Protein AF-A0A948EK47-F1 (afdb_monomer_lite)

Foldseek 3Di:
DDWFQDPVNPGTKDWDFDADPVGTDDIDIGDPDPVLVVFWDKDWDWDQDPVGTDIAIWTFGVVLVVLLVVLVVVLVVLQVVLLVVCCVPPLVVLLCLLPPVDDLVSSCCLLCVNVVRDDDSVVSVVVDDPVCPSVVSVVSSGSVCSVVSCVVSVHDDVVSVVSVVVSVVSVVSNVVSVVNRVVVTGRGVDVVPD

Secondary structure (DSSP, 8-state):
-EEEE-TTSSSEEEEEEEEETTEEEEEEEEE--HHHHTTEEEEEEEEEETTEEEEEEEEEEHHHHHHHHHHHHHHHHHHHHHHHHHHHHHHHHHHHHHHTT--HHHHHHHHHTTTTSSSPHHHHHHH--TTTHHHHHHHH-SGGGHHHHHHHTT---HHHHHHHHHHHHHHHHHHHHHHHHHHH-B--S-TT--

Radius of gyration: 23.35 Å; chains: 1; bounding box: 50×36×59 Å

Sequence (194 aa):
MQKYKCPCGKSYFTVNLYHDDNGPFDEHWEMNCNQCKQRYQLSSFLEETDRGLNEAYLWAPINIFSELAIVEGQLHKARNDALALARELYLERWILYCCRGQTKRDIWRNLSDDGRREPGFALFDSLVNDLNMGHYLKNYFHYQ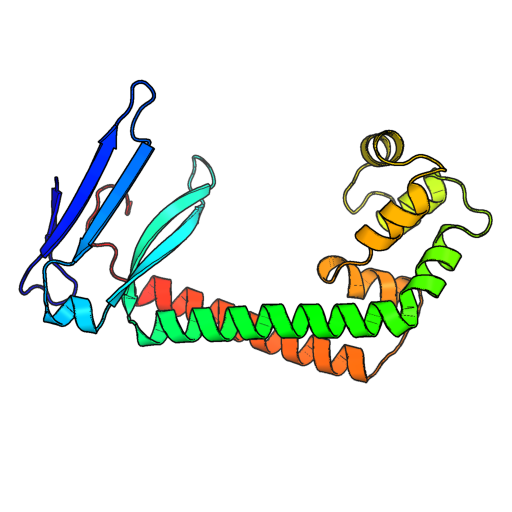NLDYILKKLRARDLRLDDMRSQTADLQRRLEKAQGLMRMEGFAGQSEYAR

pLDDT: mean 88.91, std 10.73, range [32.16, 97.88]

Structure (mmCIF, N/CA/C/O backbone):
data_AF-A0A948EK47-F1
#
_entry.id   AF-A0A948EK47-F1
#
loop_
_atom_site.group_PDB
_atom_site.id
_atom_site.type_symbol
_atom_site.label_atom_id
_atom_site.label_alt_id
_atom_site.label_comp_id
_atom_site.label_asym_id
_atom_site.label_entity_id
_atom_site.label_seq_id
_atom_site.pdbx_PDB_ins_code
_atom_site.Cartn_x
_atom_site.Cartn_y
_atom_site.Cartn_z
_atom_site.occupancy
_atom_site.B_iso_or_equiv
_atom_site.auth_seq_id
_atom_site.auth_comp_id
_atom_site.auth_asym_id
_atom_site.auth_atom_id
_atom_site.pdbx_PDB_model_num
ATOM 1 N N . MET A 1 1 ? -6.569 12.392 33.424 1.00 80.50 1 MET A N 1
ATOM 2 C CA . MET A 1 1 ? -7.378 11.175 33.205 1.00 80.50 1 MET A CA 1
ATOM 3 C C . MET A 1 1 ? -8.836 11.561 33.016 1.00 80.50 1 MET A C 1
ATOM 5 O O . MET A 1 1 ? -9.458 12.036 33.962 1.00 80.50 1 MET A O 1
ATOM 9 N N . GLN A 1 2 ? -9.373 11.369 31.815 1.00 85.94 2 GLN A N 1
ATOM 10 C CA . GLN A 1 2 ? -10.788 11.592 31.497 1.00 85.94 2 GLN A CA 1
ATOM 11 C C . GLN A 1 2 ? -11.515 10.246 31.371 1.00 85.94 2 GLN A C 1
ATOM 13 O O . GLN A 1 2 ? -10.915 9.256 30.951 1.00 85.94 2 GLN A O 1
ATOM 18 N N . LYS A 1 3 ? -12.792 10.192 31.774 1.00 90.00 3 LYS A N 1
ATOM 19 C CA . LYS A 1 3 ? -13.632 8.985 31.714 1.00 90.00 3 LYS A CA 1
ATOM 20 C C . LYS A 1 3 ? -14.776 9.189 30.734 1.00 90.00 3 LYS A C 1
ATOM 22 O O . LYS A 1 3 ? -15.537 10.143 30.864 1.00 90.00 3 LYS A O 1
ATOM 27 N N . TYR A 1 4 ? -14.954 8.226 29.845 1.00 89.94 4 TYR A N 1
ATOM 28 C CA . TYR A 1 4 ? -15.980 8.241 28.810 1.00 89.94 4 TYR A CA 1
ATOM 29 C C . TYR A 1 4 ? -16.822 6.975 28.890 1.00 89.94 4 TYR A C 1
ATOM 31 O O . TYR A 1 4 ? -16.304 5.915 29.232 1.00 89.94 4 TYR A O 1
ATOM 39 N N . LYS A 1 5 ? -18.121 7.044 28.576 1.00 92.38 5 LYS A N 1
ATOM 40 C CA . LYS A 1 5 ? -18.968 5.838 28.532 1.00 92.38 5 LYS A CA 1
ATOM 41 C C . LYS A 1 5 ? -18.408 4.853 27.508 1.00 92.38 5 LYS A C 1
ATOM 43 O O . LYS A 1 5 ? -18.051 5.261 26.414 1.00 92.38 5 LYS A O 1
ATOM 48 N N . CYS A 1 6 ? -18.344 3.569 27.850 1.00 91.38 6 CYS A N 1
ATOM 49 C CA . CYS A 1 6 ? -17.932 2.529 26.905 1.00 91.38 6 CYS A CA 1
ATOM 50 C C . CYS A 1 6 ? -19.044 2.229 25.870 1.00 91.38 6 CYS A C 1
ATOM 52 O O . CYS A 1 6 ? -20.195 2.609 26.107 1.00 91.38 6 CYS A O 1
ATOM 54 N N . PRO A 1 7 ? -18.758 1.485 24.779 1.00 90.19 7 PRO A N 1
ATOM 55 C CA . PRO A 1 7 ? -19.729 1.213 23.710 1.00 90.19 7 PRO A CA 1
ATOM 56 C C . PRO A 1 7 ? -21.055 0.598 24.180 1.00 90.19 7 PRO A C 1
ATOM 58 O O . PRO A 1 7 ? -22.106 0.858 23.608 1.00 90.19 7 PRO A O 1
ATOM 61 N N . CYS A 1 8 ? -21.037 -0.219 25.241 1.00 91.06 8 CYS A N 1
ATOM 62 C CA . CYS A 1 8 ? -22.253 -0.845 25.770 1.00 91.06 8 CYS A CA 1
ATOM 63 C C . CYS A 1 8 ? -23.014 0.027 26.785 1.00 91.06 8 CYS A C 1
ATOM 65 O O . CYS A 1 8 ? -24.061 -0.391 27.274 1.00 91.06 8 CYS A O 1
ATOM 67 N N . GLY A 1 9 ? -22.471 1.189 27.165 1.00 90.81 9 GLY A N 1
ATOM 68 C CA . GLY A 1 9 ? -23.062 2.122 28.130 1.00 90.81 9 GLY A CA 1
ATOM 69 C C . GLY A 1 9 ? -23.053 1.668 29.596 1.00 90.81 9 GLY A C 1
ATOM 70 O O . GLY A 1 9 ? -23.444 2.446 30.463 1.00 90.81 9 GLY A O 1
ATOM 71 N N . LYS A 1 10 ? -22.604 0.442 29.902 1.00 92.06 10 LYS A N 1
ATOM 72 C CA . LYS A 1 10 ? -22.646 -0.142 31.261 1.00 92.06 10 LYS A CA 1
ATOM 73 C C . LYS A 1 10 ? -21.443 0.215 32.140 1.00 92.06 10 LYS A C 1
ATOM 75 O O . LYS A 1 10 ? -21.444 -0.085 33.328 1.00 92.06 10 LYS A O 1
ATOM 80 N N . SER A 1 11 ? -20.388 0.776 31.558 1.00 93.75 11 SER A N 1
ATOM 81 C CA . SER A 1 11 ? -19.146 1.147 32.245 1.00 93.75 11 SER A CA 1
ATOM 82 C C . SER A 1 11 ? -18.438 2.247 31.436 1.00 93.75 11 SER A C 1
ATOM 84 O O . SER A 1 11 ? -19.095 2.979 30.690 1.00 93.75 11 SER A O 1
ATOM 86 N N . TYR A 1 12 ? -17.122 2.388 31.573 1.00 92.94 12 TYR A N 1
ATOM 87 C CA . TYR A 1 12 ? -16.340 3.452 30.955 1.00 92.94 12 TYR A CA 1
ATOM 88 C C . TYR A 1 12 ? -15.067 2.943 30.263 1.00 92.94 12 TYR A C 1
ATOM 90 O O . TYR A 1 12 ? -14.669 1.784 30.401 1.00 92.94 12 TYR A O 1
ATOM 98 N N . PHE A 1 13 ? -14.439 3.824 29.498 1.00 92.88 13 PHE A N 1
ATOM 99 C CA . PHE A 1 13 ? -13.033 3.759 29.121 1.00 92.88 13 PHE A CA 1
ATOM 100 C C . PHE A 1 13 ? -12.337 5.041 29.602 1.00 92.88 13 PHE A C 1
ATOM 102 O O . PHE A 1 13 ? -12.999 6.046 29.882 1.00 92.88 13 PHE A O 1
ATOM 109 N N . THR A 1 14 ? -11.023 4.983 29.775 1.00 92.62 14 THR A N 1
ATOM 110 C CA . THR A 1 14 ? -10.195 6.093 30.254 1.00 92.62 14 THR A CA 1
ATOM 111 C C . THR A 1 14 ? -9.249 6.560 29.169 1.00 92.62 14 THR A C 1
ATOM 113 O O . THR A 1 14 ? -8.709 5.730 28.445 1.00 92.62 14 THR A O 1
ATOM 116 N N . VAL A 1 15 ? -9.035 7.873 29.102 1.00 90.62 15 VAL A N 1
ATOM 117 C CA . VAL A 1 15 ? -8.021 8.504 28.252 1.00 90.62 15 VAL A CA 1
ATOM 118 C C . VAL A 1 15 ? -7.047 9.273 29.141 1.00 90.62 15 VAL A C 1
ATOM 120 O O . VAL A 1 15 ? -7.456 10.095 29.978 1.00 90.62 15 VAL A O 1
ATOM 123 N N . ASN A 1 16 ? -5.759 8.974 28.992 1.00 88.75 16 ASN A N 1
ATOM 124 C CA . ASN A 1 16 ? -4.657 9.639 29.676 1.00 88.75 16 ASN A CA 1
ATOM 125 C C . ASN A 1 16 ? -3.804 10.382 28.652 1.00 88.75 16 ASN A C 1
ATOM 127 O O . ASN A 1 16 ? -3.194 9.751 27.801 1.00 88.75 16 ASN A O 1
ATOM 131 N N . LEU A 1 17 ? -3.766 11.708 28.764 1.00 86.75 17 LEU A N 1
ATOM 132 C CA . LEU A 1 17 ? -2.915 12.574 27.953 1.00 86.75 17 LEU A CA 1
ATOM 133 C C . LEU A 1 17 ? -1.635 12.880 28.731 1.00 86.75 17 LEU A C 1
ATOM 135 O O . LEU A 1 17 ? -1.700 13.440 29.833 1.00 86.75 17 LEU A O 1
ATOM 139 N N . TYR A 1 18 ? -0.492 12.526 28.162 1.00 82.81 18 TYR A N 1
ATOM 140 C CA . TYR A 1 18 ? 0.827 12.824 28.704 1.00 82.81 18 TYR A CA 1
ATOM 141 C C . TYR A 1 18 ? 1.409 14.036 27.987 1.00 82.81 18 TYR A C 1
ATOM 143 O O . TYR A 1 18 ? 1.323 14.152 26.766 1.00 82.81 18 TYR A O 1
ATOM 151 N N . HIS A 1 19 ? 1.972 14.952 28.771 1.00 84.06 19 HIS A N 1
ATOM 152 C CA . HIS A 1 19 ? 2.516 16.216 28.289 1.00 84.06 19 HIS A CA 1
ATOM 153 C C . HIS A 1 19 ? 4.015 16.274 28.583 1.00 84.06 19 HIS A C 1
ATOM 155 O O . HIS A 1 19 ? 4.446 15.831 29.650 1.00 84.06 19 HIS A O 1
ATOM 161 N N . ASP A 1 20 ? 4.778 16.823 27.647 1.00 84.19 20 ASP A N 1
ATOM 162 C CA . ASP A 1 20 ? 6.153 17.267 27.829 1.00 84.19 20 ASP A CA 1
ATOM 163 C C . ASP A 1 20 ? 6.209 18.803 27.732 1.00 84.19 20 ASP A C 1
ATOM 165 O O . ASP A 1 20 ? 5.178 19.479 27.642 1.00 84.19 20 ASP A O 1
ATOM 169 N N . ASP A 1 21 ? 7.417 19.366 27.756 1.00 84.88 21 ASP A N 1
ATOM 170 C CA . ASP A 1 21 ? 7.623 20.816 27.668 1.00 84.88 21 ASP A CA 1
ATOM 171 C C . ASP A 1 21 ? 7.163 21.419 26.320 1.00 84.88 21 ASP A C 1
ATOM 173 O O . ASP A 1 21 ? 7.011 22.637 26.211 1.00 84.88 21 ASP A O 1
ATOM 177 N N . ASN A 1 22 ? 6.910 20.588 25.300 1.00 77.69 22 ASN A N 1
ATOM 178 C CA . ASN A 1 22 ? 6.457 20.985 23.965 1.00 77.69 22 ASN A CA 1
ATOM 179 C C . ASN A 1 22 ? 4.959 20.719 23.725 1.00 77.69 22 ASN A C 1
ATOM 181 O O . ASN A 1 22 ? 4.447 21.068 22.658 1.00 77.69 22 ASN A O 1
ATOM 185 N N . GLY A 1 23 ? 4.242 20.151 24.700 1.00 72.44 23 GLY A N 1
ATOM 186 C CA . GLY A 1 23 ? 2.804 19.891 24.628 1.00 72.44 23 GLY A CA 1
ATOM 187 C C . GLY A 1 23 ? 2.439 18.418 24.847 1.00 72.44 23 GLY A C 1
ATOM 188 O O . GLY A 1 23 ? 3.211 17.662 25.430 1.00 72.44 23 GLY A O 1
ATOM 189 N N . PRO A 1 24 ? 1.224 17.989 24.459 1.00 69.75 24 PRO A N 1
ATOM 190 C CA . PRO A 1 24 ? 0.846 16.583 24.538 1.00 69.75 24 PRO A CA 1
ATOM 191 C C . PRO A 1 24 ? 1.695 15.759 23.561 1.00 69.75 24 PRO A C 1
ATOM 193 O O . PRO A 1 24 ? 1.718 16.056 22.368 1.00 69.75 24 PRO A O 1
ATOM 196 N N . PHE A 1 25 ? 2.377 14.729 24.065 1.00 78.31 25 PHE A N 1
ATOM 197 C CA . PHE A 1 25 ? 3.218 13.845 23.246 1.00 78.31 25 PHE A CA 1
ATOM 198 C C . PHE A 1 25 ? 2.685 12.411 23.162 1.00 78.31 25 PHE A C 1
ATOM 200 O O . PHE A 1 25 ? 3.094 11.673 22.270 1.00 78.31 25 PHE A O 1
ATOM 207 N N . ASP A 1 26 ? 1.806 12.005 24.085 1.00 80.00 26 ASP A N 1
ATOM 208 C CA . ASP A 1 26 ? 1.263 10.646 24.120 1.00 80.00 26 ASP A CA 1
ATOM 209 C C . ASP A 1 26 ? -0.165 10.618 24.681 1.00 80.00 26 ASP A C 1
ATOM 211 O O . ASP A 1 26 ? -0.541 11.402 25.561 1.00 80.00 26 ASP A O 1
ATOM 215 N N . GLU A 1 27 ? -0.965 9.689 24.168 1.00 84.75 27 GLU A N 1
ATOM 216 C CA . GLU A 1 27 ? -2.368 9.502 24.509 1.00 84.75 27 GLU A CA 1
ATOM 217 C C . GLU A 1 27 ? -2.665 8.009 24.711 1.00 84.75 27 GLU A C 1
ATOM 219 O O . GLU A 1 27 ? -2.646 7.208 23.780 1.00 84.75 27 GLU A O 1
ATOM 224 N N . HIS A 1 28 ? -2.993 7.617 25.944 1.00 88.50 28 HIS A N 1
ATOM 225 C CA . HIS A 1 28 ? -3.281 6.225 26.285 1.00 88.50 28 HIS A CA 1
ATOM 226 C C . HIS A 1 28 ? -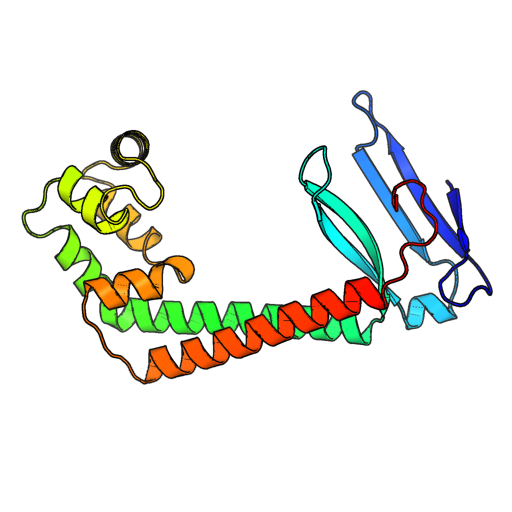4.769 5.991 26.552 1.00 88.50 28 HIS A C 1
ATOM 228 O O . HIS A 1 28 ? -5.347 6.578 27.474 1.00 88.50 28 HIS A O 1
ATOM 234 N N . TRP A 1 29 ? -5.371 5.076 25.789 1.00 91.62 29 TRP A N 1
ATOM 235 C CA . TRP A 1 29 ? -6.773 4.679 25.916 1.00 91.62 29 TRP A CA 1
ATOM 236 C C . TRP A 1 29 ? -6.898 3.295 26.555 1.00 91.62 29 TRP A C 1
ATOM 238 O O . TRP A 1 29 ? -6.378 2.308 26.040 1.00 91.62 29 TRP A O 1
ATOM 248 N N . GLU A 1 30 ? -7.676 3.190 27.632 1.00 93.88 30 GLU A N 1
ATOM 249 C CA . GLU A 1 30 ? -7.922 1.919 28.317 1.00 93.88 30 GLU A CA 1
ATOM 250 C C . GLU A 1 30 ? -9.424 1.643 28.476 1.00 93.88 30 GLU A C 1
ATOM 252 O O . GLU A 1 30 ? -10.166 2.360 29.155 1.00 93.88 30 GLU A O 1
ATOM 257 N N . MET A 1 31 ? -9.897 0.550 27.878 1.00 94.88 31 MET A N 1
ATOM 258 C CA . MET A 1 31 ? -11.259 0.057 28.080 1.00 94.88 31 MET A CA 1
ATOM 259 C C . MET A 1 31 ? -11.381 -0.513 29.494 1.00 94.88 31 MET A C 1
ATOM 261 O O . MET A 1 31 ? -10.663 -1.442 29.808 1.00 94.88 31 MET A O 1
ATOM 265 N N . ASN A 1 32 ? -12.304 -0.053 30.344 1.00 95.19 32 ASN A N 1
ATOM 266 C CA . ASN A 1 32 ? -12.460 -0.604 31.706 1.00 95.19 32 ASN A CA 1
ATOM 267 C C . ASN A 1 32 ? -13.592 -1.648 31.804 1.00 95.19 32 ASN A C 1
ATOM 269 O O . ASN A 1 32 ? -13.745 -2.342 32.807 1.00 95.19 32 ASN A O 1
ATOM 273 N N . CYS A 1 33 ? -14.395 -1.796 30.750 1.00 95.31 33 CYS A N 1
ATOM 274 C CA . CYS A 1 33 ? -15.502 -2.744 30.703 1.00 95.31 33 CYS A CA 1
ATOM 275 C C . CYS A 1 33 ? -15.043 -4.132 30.232 1.00 95.31 33 CYS A C 1
ATOM 277 O O . CYS A 1 33 ? -14.732 -4.291 29.054 1.00 95.31 33 CYS A O 1
ATOM 279 N N . ASN A 1 34 ? -15.093 -5.156 31.093 1.00 95.00 34 ASN A N 1
ATOM 280 C CA . ASN A 1 34 ? -14.696 -6.532 30.737 1.00 95.00 34 ASN A CA 1
ATOM 281 C C . ASN A 1 34 ? -15.435 -7.085 29.506 1.00 95.00 34 ASN A C 1
ATOM 283 O O . ASN A 1 34 ? -14.822 -7.720 28.654 1.00 95.00 34 ASN A O 1
ATOM 287 N N . GLN A 1 35 ? -16.737 -6.803 29.374 1.00 94.44 35 GLN A N 1
ATOM 288 C CA . GLN A 1 35 ? -17.509 -7.238 28.207 1.00 94.44 35 GLN A CA 1
ATOM 289 C C . GLN A 1 35 ? -17.039 -6.541 26.920 1.00 94.44 35 GLN A C 1
ATOM 291 O O . GLN A 1 35 ? -16.959 -7.179 25.874 1.00 94.44 35 GLN A O 1
ATOM 296 N N . CYS A 1 36 ? -16.724 -5.241 26.976 1.00 94.31 36 CYS A N 1
ATOM 297 C CA . CYS A 1 36 ? -16.220 -4.522 25.806 1.00 94.31 36 CYS A CA 1
ATOM 298 C C . CYS A 1 36 ? -14.763 -4.879 25.493 1.00 94.31 36 CYS A C 1
ATOM 300 O O . CYS A 1 36 ? -14.443 -4.977 24.317 1.00 94.31 36 CYS A O 1
ATOM 302 N N . LYS A 1 37 ? -13.912 -5.156 26.495 1.00 94.25 37 LYS A N 1
ATOM 303 C CA . LYS A 1 37 ? -12.533 -5.648 26.289 1.00 94.25 37 LYS A CA 1
ATOM 304 C C . LYS A 1 37 ? -12.491 -6.908 25.415 1.00 94.25 37 LYS A C 1
ATOM 306 O O . LYS A 1 37 ? -11.556 -7.094 24.656 1.00 94.25 37 LYS A O 1
ATOM 311 N N . GLN A 1 38 ? -13.507 -7.768 25.513 1.00 94.62 38 GLN A N 1
ATOM 312 C CA . GLN A 1 38 ? -13.608 -9.002 24.722 1.00 94.62 38 GLN A CA 1
ATOM 313 C C . GLN A 1 38 ? -14.174 -8.799 23.311 1.00 94.62 38 GLN A C 1
ATOM 315 O O . GLN A 1 38 ? -14.223 -9.750 22.536 1.00 94.62 38 GLN A O 1
ATOM 320 N N . ARG A 1 39 ? -14.686 -7.606 22.992 1.00 95.00 39 ARG A N 1
ATOM 321 C CA . ARG A 1 39 ? -15.418 -7.339 21.742 1.00 95.00 39 ARG A CA 1
ATOM 322 C C . ARG A 1 39 ? -14.832 -6.207 20.920 1.00 95.00 39 ARG A C 1
ATOM 324 O O . ARG A 1 39 ? -15.146 -6.131 19.737 1.00 95.00 39 ARG A O 1
ATOM 331 N N . TYR A 1 40 ? -14.021 -5.352 21.531 1.00 94.00 40 TYR A N 1
ATOM 332 C CA . TYR A 1 40 ? -13.453 -4.171 20.906 1.00 94.00 40 TYR A CA 1
ATOM 333 C C . TYR A 1 40 ? -11.942 -4.119 21.105 1.00 94.00 40 TYR A C 1
ATOM 335 O O . TYR A 1 40 ? -11.442 -4.459 22.175 1.00 94.00 40 TYR A O 1
ATOM 343 N N . GLN A 1 41 ? -11.254 -3.632 20.080 1.00 93.38 41 GLN A N 1
ATOM 344 C CA . GLN A 1 41 ? -9.827 -3.342 20.068 1.00 93.38 41 GLN A CA 1
ATOM 345 C C . GLN A 1 41 ? -9.643 -1.850 19.777 1.00 93.38 41 GLN A C 1
ATOM 347 O O . GLN A 1 41 ? -10.394 -1.280 18.983 1.00 93.38 41 GLN A O 1
ATOM 352 N N . LEU A 1 42 ? -8.673 -1.209 20.431 1.00 92.06 42 LEU A N 1
ATOM 353 C CA . LEU A 1 42 ? -8.311 0.165 20.090 1.00 92.06 42 LEU A CA 1
ATOM 354 C C . LEU A 1 42 ? -7.642 0.164 18.714 1.00 92.06 42 LEU A C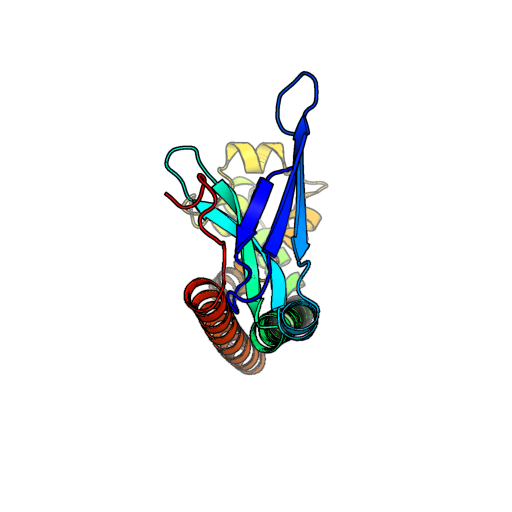 1
ATOM 356 O O . LEU A 1 42 ? -6.704 -0.603 18.492 1.00 92.06 42 LEU A O 1
ATOM 360 N N . SER A 1 43 ? -8.124 1.018 17.819 1.00 89.50 43 SER A N 1
ATOM 361 C CA . SER A 1 43 ? -7.533 1.255 16.507 1.00 89.50 43 SER A CA 1
ATOM 362 C C . SER A 1 43 ? -7.282 2.741 16.330 1.00 89.50 43 SER A C 1
ATOM 364 O O . SER A 1 43 ? -8.090 3.555 16.784 1.00 89.50 43 SER A O 1
ATOM 366 N N . SER A 1 44 ? -6.205 3.077 15.627 1.00 88.00 44 SER A N 1
ATOM 367 C CA . SER A 1 44 ? -5.958 4.430 15.146 1.00 88.00 44 SER A CA 1
ATOM 368 C C . SER A 1 44 ? -6.082 4.511 13.627 1.00 88.00 44 SER A C 1
ATOM 370 O O . SER A 1 44 ? -6.029 3.499 12.920 1.00 88.00 44 SER A O 1
ATOM 372 N N . PHE A 1 45 ? -6.332 5.712 13.120 1.00 82.50 45 PHE A N 1
ATOM 373 C CA . PHE A 1 45 ? -6.339 6.027 11.696 1.00 82.50 45 PHE A CA 1
ATOM 374 C C . PHE A 1 45 ? -5.949 7.489 11.490 1.00 82.50 45 PHE A C 1
ATOM 376 O O . PHE A 1 45 ? -6.138 8.316 12.374 1.00 82.50 45 PHE A O 1
ATOM 383 N N . LEU A 1 46 ? -5.420 7.815 10.311 1.00 83.06 46 LEU A N 1
ATOM 384 C CA . LEU A 1 46 ? -5.165 9.205 9.945 1.00 83.06 46 LEU A CA 1
ATOM 385 C C . LEU A 1 46 ? -6.458 9.860 9.454 1.00 83.06 46 LEU A C 1
ATOM 387 O O . LEU A 1 46 ? -7.123 9.345 8.549 1.00 83.06 46 LEU A O 1
ATOM 391 N N . GLU A 1 47 ? -6.787 10.995 10.051 1.00 79.75 47 GLU A N 1
ATOM 392 C CA . GLU A 1 47 ? -7.903 11.859 9.703 1.00 79.75 47 GLU A CA 1
ATOM 393 C C . GLU A 1 47 ? -7.374 13.190 9.169 1.00 79.75 47 GLU A C 1
ATOM 395 O O . GLU A 1 47 ? -6.462 13.799 9.732 1.00 79.75 47 GLU A O 1
ATOM 400 N N . GLU A 1 48 ? -7.928 13.632 8.046 1.00 80.88 48 GLU A N 1
ATOM 401 C CA . GLU A 1 48 ? -7.597 14.926 7.466 1.00 80.88 48 GLU A CA 1
ATOM 402 C C . GLU A 1 48 ? -8.460 16.004 8.119 1.00 80.88 48 GLU A C 1
ATOM 404 O O . GLU A 1 48 ? -9.687 15.923 8.124 1.00 80.88 48 GLU A O 1
ATOM 409 N N . THR A 1 49 ? -7.804 17.014 8.678 1.00 76.75 49 THR A N 1
ATOM 410 C CA . THR A 1 49 ? -8.436 18.167 9.324 1.00 76.75 49 THR A CA 1
ATOM 411 C C . THR A 1 49 ? -7.948 19.454 8.663 1.00 76.75 49 THR A C 1
ATOM 413 O O . THR A 1 49 ? -6.948 19.448 7.942 1.00 76.75 49 THR A O 1
ATOM 416 N N . ASP A 1 50 ? -8.557 20.595 8.995 1.00 78.25 50 ASP A N 1
ATOM 417 C CA . ASP A 1 50 ? -8.086 21.922 8.554 1.00 78.25 50 ASP A CA 1
ATOM 418 C C . ASP A 1 50 ? -6.621 22.218 8.946 1.00 78.25 50 ASP A C 1
ATOM 420 O O . ASP A 1 50 ? -6.003 23.150 8.429 1.00 78.25 50 ASP A O 1
ATOM 424 N N . ARG A 1 51 ? -6.051 21.439 9.876 1.00 75.00 51 ARG A N 1
ATOM 425 C CA . ARG A 1 51 ? -4.667 21.559 10.360 1.00 75.00 51 ARG A CA 1
ATOM 426 C C . ARG A 1 51 ? -3.724 20.494 9.790 1.00 75.00 51 ARG A C 1
ATOM 428 O O . ARG A 1 51 ? -2.581 20.412 10.229 1.00 75.00 51 ARG A O 1
ATOM 435 N N . GLY A 1 52 ? -4.181 19.702 8.821 1.00 78.69 52 GLY A N 1
ATOM 436 C CA . GLY A 1 52 ? -3.435 18.593 8.229 1.00 78.69 52 GLY A CA 1
ATOM 437 C C . GLY A 1 52 ? -3.880 17.225 8.748 1.00 78.69 52 GLY A C 1
ATOM 438 O O . GLY A 1 52 ? -4.979 17.074 9.286 1.00 78.69 52 GLY A O 1
ATOM 439 N N . LEU A 1 53 ? -3.024 16.221 8.544 1.00 79.19 53 LEU A N 1
ATOM 440 C CA . LEU A 1 53 ? -3.273 14.837 8.951 1.00 79.19 53 LEU A CA 1
ATOM 441 C C . LEU A 1 53 ? -3.016 14.670 10.450 1.00 79.19 53 LEU A C 1
ATOM 443 O O . LEU A 1 53 ? -1.885 14.841 10.900 1.00 79.19 53 LEU A O 1
ATOM 447 N N . ASN A 1 54 ? -4.054 14.295 11.191 1.00 77.94 54 ASN A N 1
ATOM 448 C CA . ASN A 1 54 ? -3.974 13.946 12.604 1.00 77.94 54 ASN A CA 1
ATOM 449 C C . ASN A 1 54 ? -4.275 12.463 12.800 1.00 77.94 54 ASN A C 1
ATOM 451 O O . ASN A 1 54 ? -5.015 11.860 12.027 1.00 77.94 54 ASN A O 1
ATOM 455 N N . GLU A 1 55 ? -3.706 11.870 13.843 1.00 82.12 55 GLU A N 1
ATOM 456 C CA . GLU A 1 55 ? -4.089 10.528 14.266 1.00 82.12 55 GLU A CA 1
ATOM 457 C C . GLU A 1 55 ? -5.363 10.602 15.114 1.00 82.12 55 GLU A C 1
ATOM 459 O O . GLU A 1 55 ? -5.443 11.370 16.071 1.00 82.12 55 GLU A O 1
ATOM 464 N N . ALA A 1 56 ? -6.365 9.811 14.743 1.00 83.12 56 ALA A N 1
ATOM 465 C CA . ALA A 1 56 ? -7.636 9.680 15.436 1.00 83.12 56 ALA A CA 1
ATOM 466 C C . ALA A 1 56 ? -7.798 8.250 15.962 1.00 83.12 56 ALA A C 1
ATOM 468 O O . ALA A 1 56 ? -7.359 7.287 15.330 1.00 83.12 56 ALA A O 1
ATOM 469 N N . TYR A 1 57 ? -8.463 8.107 17.110 1.00 87.44 57 TYR A N 1
ATOM 470 C CA . TYR A 1 57 ? -8.614 6.836 17.820 1.00 87.44 57 TYR A CA 1
ATOM 471 C C . TYR A 1 57 ? -10.080 6.424 17.941 1.00 87.44 57 TYR A C 1
ATOM 473 O O . TYR A 1 57 ? -10.963 7.243 18.201 1.00 87.44 57 TYR A O 1
ATOM 481 N N . LEU A 1 58 ? -10.348 5.125 17.799 1.00 90.12 58 LEU A N 1
ATOM 482 C CA . LEU A 1 58 ? -11.663 4.547 18.068 1.00 90.12 58 LEU A CA 1
ATOM 483 C C . LEU A 1 58 ? -11.564 3.122 18.621 1.00 90.12 58 LEU A C 1
ATOM 485 O O . LEU A 1 58 ? -10.585 2.405 18.419 1.00 90.12 58 LEU A O 1
ATOM 489 N N . TRP A 1 59 ? -12.619 2.682 19.302 1.00 93.00 59 TRP A N 1
ATOM 490 C CA . TRP A 1 59 ? -12.811 1.282 19.669 1.00 93.00 59 TRP A CA 1
ATOM 491 C C . TRP A 1 59 ? -13.505 0.547 18.520 1.00 93.00 59 TRP A C 1
ATOM 493 O O . TRP A 1 59 ? -14.712 0.702 18.328 1.00 93.00 59 TRP A O 1
ATOM 503 N N . ALA A 1 60 ? -12.760 -0.260 17.767 1.00 92.56 60 ALA A N 1
ATOM 504 C CA . ALA A 1 60 ? -13.272 -1.050 16.650 1.00 92.56 60 ALA A CA 1
ATOM 505 C C . ALA A 1 60 ? -13.752 -2.431 17.126 1.00 92.56 60 ALA A C 1
ATOM 507 O O . ALA A 1 60 ? -13.058 -3.061 17.929 1.00 92.56 60 ALA A O 1
ATOM 508 N N . PRO A 1 61 ? -14.887 -2.956 16.629 1.00 93.38 61 PRO A N 1
ATOM 509 C CA . PRO A 1 61 ? -15.246 -4.355 16.837 1.00 93.38 61 PRO A CA 1
ATOM 510 C C . PRO A 1 61 ? -14.117 -5.300 16.391 1.00 93.38 61 PRO A C 1
ATOM 512 O O . PRO A 1 61 ? -13.576 -5.157 15.294 1.00 93.38 61 PRO A O 1
ATOM 515 N N . ILE A 1 62 ? -13.762 -6.285 17.224 1.00 94.44 62 ILE A N 1
ATOM 516 C CA . ILE A 1 62 ? -12.608 -7.179 16.985 1.00 94.44 62 ILE A CA 1
ATOM 517 C C . ILE A 1 62 ? -12.718 -7.923 15.652 1.00 94.44 62 ILE A C 1
ATOM 519 O O . ILE A 1 62 ? -11.708 -8.146 14.993 1.00 94.44 62 ILE A O 1
ATOM 523 N N . ASN A 1 63 ? -13.924 -8.301 15.230 1.00 93.19 63 ASN A N 1
ATOM 524 C CA . ASN A 1 63 ? -14.145 -8.950 13.938 1.00 93.19 63 ASN A CA 1
ATOM 525 C C . ASN A 1 63 ? -13.764 -8.039 12.759 1.00 93.19 63 ASN A C 1
ATOM 527 O O . ASN A 1 63 ? -13.148 -8.518 11.812 1.00 93.19 63 ASN A O 1
ATOM 531 N N . ILE A 1 64 ? -14.079 -6.741 12.829 1.00 91.44 64 ILE A N 1
ATOM 532 C CA . ILE A 1 64 ? -13.699 -5.765 11.797 1.00 91.44 64 ILE A CA 1
ATOM 533 C C . ILE A 1 64 ? -12.192 -5.517 11.842 1.00 91.44 64 ILE A C 1
ATOM 535 O O . ILE A 1 64 ? -11.537 -5.561 10.805 1.00 91.44 64 ILE A O 1
ATOM 539 N N . PHE A 1 65 ? -11.633 -5.322 13.038 1.00 89.44 65 PHE A N 1
ATOM 540 C CA . PHE A 1 65 ? -10.194 -5.129 13.220 1.00 89.44 65 PHE A CA 1
ATOM 541 C C . PHE A 1 65 ? -9.378 -6.327 12.703 1.00 89.44 65 PHE A C 1
ATOM 543 O O . PHE A 1 65 ? -8.369 -6.160 12.023 1.00 89.44 65 PHE A O 1
ATOM 550 N N . SER A 1 66 ? -9.840 -7.550 12.974 1.00 91.56 66 SER A N 1
ATOM 551 C CA . SER A 1 66 ? -9.188 -8.772 12.492 1.00 91.56 66 SER A CA 1
ATOM 552 C C . SER A 1 66 ? -9.273 -8.894 10.971 1.00 91.56 66 SER A C 1
ATOM 554 O O . SER A 1 66 ? -8.279 -9.230 10.334 1.00 91.56 66 SER A O 1
ATOM 556 N N . GLU A 1 67 ? -10.436 -8.601 10.377 1.00 92.38 67 GLU A N 1
ATOM 557 C CA . GLU A 1 67 ? -10.600 -8.605 8.918 1.00 92.38 67 GLU A CA 1
ATOM 558 C C . GLU A 1 67 ? -9.681 -7.573 8.253 1.00 92.38 67 GLU A C 1
ATOM 560 O O . GLU A 1 67 ? -9.052 -7.890 7.248 1.00 92.38 67 GLU A O 1
ATOM 565 N N . LEU A 1 68 ? -9.543 -6.374 8.832 1.00 92.75 68 LEU A N 1
ATOM 566 C CA . LEU A 1 68 ? -8.597 -5.361 8.360 1.00 92.75 68 LEU A CA 1
ATOM 567 C C . LEU A 1 68 ? -7.173 -5.909 8.314 1.00 92.75 68 LEU A C 1
ATOM 569 O O . LEU A 1 68 ? -6.574 -5.940 7.241 1.00 92.75 68 LEU A O 1
ATOM 573 N N . ALA A 1 69 ? -6.671 -6.427 9.436 1.00 91.88 69 ALA A N 1
ATOM 574 C CA . ALA A 1 69 ? -5.319 -6.975 9.511 1.00 91.88 69 ALA A CA 1
ATOM 575 C C . ALA A 1 69 ? -5.097 -8.128 8.510 1.00 91.88 69 ALA A C 1
ATOM 577 O O . ALA A 1 69 ? -4.042 -8.224 7.878 1.00 91.88 69 ALA A O 1
ATOM 578 N N . ILE A 1 70 ? -6.102 -8.994 8.323 1.00 94.75 70 ILE A N 1
ATOM 579 C CA . ILE A 1 70 ? -6.051 -10.091 7.347 1.00 94.75 70 ILE A CA 1
ATOM 580 C C . ILE A 1 70 ? -5.968 -9.544 5.920 1.00 94.75 70 ILE A C 1
ATOM 582 O O . ILE A 1 70 ? -5.107 -9.974 5.150 1.00 94.75 70 ILE A O 1
ATOM 586 N N . VAL A 1 71 ? -6.850 -8.613 5.551 1.00 96.00 71 VAL A N 1
ATOM 587 C CA . VAL A 1 71 ? -6.907 -8.066 4.191 1.00 96.00 71 VAL A CA 1
ATOM 588 C C . VAL A 1 71 ? -5.666 -7.230 3.883 1.00 96.00 71 VAL A C 1
ATOM 590 O O . VAL A 1 71 ? -5.129 -7.351 2.785 1.00 96.00 71 VAL A O 1
ATOM 593 N N . GLU A 1 72 ? -5.153 -6.450 4.835 1.00 95.12 72 GLU A N 1
ATOM 594 C CA . GLU A 1 72 ? -3.889 -5.715 4.692 1.00 95.12 72 GLU A CA 1
ATOM 595 C C . GLU A 1 72 ? -2.712 -6.662 4.464 1.00 95.12 72 GLU A C 1
ATOM 597 O O . GLU A 1 72 ? -1.931 -6.466 3.529 1.00 95.12 72 GLU A O 1
ATOM 602 N N . GLY A 1 73 ? -2.620 -7.735 5.256 1.00 96.31 73 GLY A N 1
ATOM 603 C CA . GLY A 1 73 ? -1.601 -8.767 5.078 1.00 96.31 73 GLY A CA 1
ATOM 604 C C . GLY A 1 73 ? -1.692 -9.449 3.709 1.00 96.31 73 GLY A C 1
ATOM 605 O O . GLY A 1 73 ? -0.679 -9.608 3.022 1.00 96.31 73 GLY A O 1
ATOM 606 N N . GLN A 1 74 ? -2.904 -9.803 3.271 1.00 97.75 74 GLN A N 1
ATOM 607 C CA . GLN A 1 74 ? -3.151 -10.382 1.945 1.00 97.75 74 GLN A CA 1
ATOM 608 C C . GLN A 1 74 ? -2.781 -9.410 0.821 1.00 97.75 74 GLN A C 1
ATOM 610 O O . GLN A 1 74 ? -2.136 -9.811 -0.145 1.00 97.75 74 GLN A O 1
ATOM 615 N N . LEU A 1 75 ? -3.151 -8.136 0.954 1.00 97.31 75 LEU A N 1
ATOM 616 C CA . LEU A 1 75 ? -2.864 -7.092 -0.022 1.00 97.31 75 LEU A CA 1
ATOM 617 C C . LEU A 1 75 ? -1.359 -6.845 -0.143 1.00 97.31 75 LEU A C 1
ATOM 619 O O . LEU A 1 75 ? -0.831 -6.781 -1.253 1.00 97.31 75 LEU A O 1
ATOM 623 N N . HIS A 1 76 ? -0.662 -6.733 0.988 1.00 96.56 76 HIS A N 1
ATOM 624 C CA . HIS A 1 76 ? 0.787 -6.570 1.016 1.00 96.56 76 HIS A CA 1
ATOM 625 C C . HIS A 1 76 ? 1.487 -7.756 0.344 1.00 96.56 76 HIS A C 1
ATOM 627 O O . HIS A 1 76 ? 2.339 -7.561 -0.525 1.00 96.56 76 HIS A O 1
ATOM 633 N N . LYS A 1 77 ? 1.072 -8.984 0.677 1.00 97.56 77 LYS A N 1
ATOM 634 C CA . LYS A 1 77 ? 1.599 -10.199 0.053 1.00 97.56 77 LYS A CA 1
ATOM 635 C C . LYS A 1 77 ? 1.348 -10.226 -1.458 1.00 97.56 77 LYS A C 1
ATOM 637 O O . LYS A 1 77 ? 2.298 -10.387 -2.214 1.00 97.56 77 LYS A O 1
ATOM 642 N N . ALA A 1 78 ? 0.112 -9.998 -1.904 1.00 97.56 78 ALA A N 1
ATOM 643 C CA . ALA A 1 78 ? -0.243 -10.014 -3.325 1.00 97.56 78 ALA A CA 1
ATOM 644 C C . ALA A 1 78 ? 0.562 -8.987 -4.140 1.00 97.56 78 ALA A C 1
ATOM 646 O O . ALA A 1 78 ? 1.063 -9.298 -5.222 1.00 97.56 78 ALA A O 1
ATOM 647 N N . ARG A 1 79 ? 0.758 -7.780 -3.590 1.00 97.44 79 ARG A N 1
ATOM 648 C CA . ARG A 1 79 ? 1.600 -6.739 -4.199 1.00 97.44 79 ARG A CA 1
ATOM 649 C C . ARG A 1 79 ? 3.059 -7.169 -4.315 1.00 97.44 79 ARG A C 1
ATOM 651 O O . ARG A 1 79 ? 3.673 -6.953 -5.360 1.00 97.44 79 ARG A O 1
ATOM 658 N N . ASN A 1 80 ? 3.611 -7.774 -3.265 1.00 97.00 80 ASN A N 1
ATOM 659 C CA . ASN A 1 80 ? 4.992 -8.252 -3.266 1.00 97.00 80 ASN A CA 1
ATOM 660 C C . ASN A 1 80 ? 5.192 -9.405 -4.250 1.00 97.00 80 ASN A C 1
ATOM 662 O O . ASN A 1 80 ? 6.162 -9.381 -5.003 1.00 97.00 80 ASN A O 1
ATOM 666 N N . ASP A 1 81 ? 4.263 -10.360 -4.294 1.00 97.69 81 ASP A N 1
ATOM 667 C CA . ASP A 1 81 ? 4.319 -11.495 -5.216 1.00 97.69 81 ASP A CA 1
ATOM 668 C C . ASP A 1 81 ? 4.256 -11.004 -6.676 1.00 97.69 81 ASP A C 1
ATOM 670 O O . ASP A 1 81 ? 5.053 -11.426 -7.516 1.00 97.69 81 ASP A O 1
ATOM 674 N N . ALA A 1 82 ? 3.364 -10.050 -6.980 1.00 97.31 82 ALA A N 1
ATOM 675 C CA . ALA A 1 82 ? 3.250 -9.460 -8.317 1.00 97.31 82 ALA A CA 1
ATOM 676 C C . ALA A 1 82 ? 4.518 -8.688 -8.706 1.00 97.31 82 ALA A C 1
ATOM 678 O O . ALA A 1 82 ? 5.005 -8.796 -9.834 1.00 97.31 82 ALA A O 1
ATOM 679 N N . LEU A 1 83 ? 5.079 -7.925 -7.764 1.00 97.44 83 LEU A N 1
ATOM 680 C CA . LEU A 1 83 ? 6.327 -7.199 -7.970 1.00 97.44 83 LEU A CA 1
ATOM 681 C C . LEU A 1 83 ? 7.509 -8.150 -8.190 1.00 97.44 83 LEU A C 1
ATOM 683 O O . LEU A 1 83 ? 8.345 -7.880 -9.051 1.00 97.44 83 LEU A O 1
ATOM 687 N N . ALA A 1 84 ? 7.587 -9.245 -7.433 1.00 97.62 84 ALA A N 1
ATOM 688 C CA . ALA A 1 84 ? 8.635 -10.249 -7.567 1.00 97.62 84 ALA A CA 1
ATOM 689 C C . ALA A 1 84 ? 8.596 -10.899 -8.955 1.00 97.62 84 ALA A C 1
ATOM 691 O O . ALA A 1 84 ? 9.606 -10.871 -9.661 1.00 97.62 84 ALA A O 1
ATOM 692 N N . LEU A 1 85 ? 7.419 -11.366 -9.388 1.00 97.88 85 LEU A N 1
ATOM 693 C CA . LEU A 1 85 ? 7.232 -11.936 -10.723 1.00 97.88 85 LEU A CA 1
ATOM 694 C C . LEU A 1 85 ? 7.574 -10.921 -11.823 1.00 97.88 85 LEU A C 1
ATOM 696 O O . LEU A 1 85 ? 8.292 -11.228 -12.771 1.00 97.88 85 LEU A O 1
ATOM 700 N N . ALA A 1 86 ? 7.102 -9.681 -11.696 1.00 97.69 86 ALA A N 1
ATOM 701 C CA . ALA A 1 86 ? 7.399 -8.653 -12.683 1.00 97.69 86 ALA A CA 1
ATOM 702 C C . ALA A 1 86 ? 8.892 -8.306 -12.752 1.00 97.69 86 ALA A C 1
ATOM 704 O O . ALA A 1 86 ? 9.410 -8.046 -13.839 1.00 97.69 86 ALA A O 1
ATOM 705 N N . ARG A 1 87 ? 9.593 -8.297 -11.612 1.00 97.50 87 ARG A N 1
ATOM 706 C CA . ARG A 1 87 ? 11.042 -8.072 -11.574 1.00 97.50 87 ARG A CA 1
ATOM 707 C C . ARG A 1 87 ? 11.790 -9.197 -12.274 1.00 97.50 87 ARG A C 1
ATOM 709 O O . ARG A 1 87 ? 12.656 -8.903 -13.090 1.00 97.50 87 ARG A O 1
ATOM 716 N N . GLU A 1 88 ? 11.423 -10.442 -11.996 1.00 97.62 88 GLU A N 1
ATOM 717 C CA . GLU A 1 88 ? 11.998 -11.620 -12.649 1.00 97.62 88 GLU A CA 1
ATOM 718 C C . GLU A 1 88 ? 11.868 -11.537 -14.177 1.00 97.62 88 GLU A C 1
ATOM 720 O O . GLU A 1 88 ? 12.834 -11.764 -14.899 1.00 97.62 88 GLU A O 1
ATOM 725 N N . LEU A 1 89 ? 10.697 -11.138 -14.676 1.00 97.50 89 LEU A N 1
ATOM 726 C CA . LEU A 1 89 ? 10.408 -11.149 -16.111 1.00 97.50 89 LEU A CA 1
ATOM 727 C C . LEU A 1 89 ? 10.869 -9.890 -16.865 1.00 97.50 89 LEU A C 1
ATOM 729 O O . LEU A 1 89 ? 11.177 -9.959 -18.059 1.00 97.50 89 LEU A O 1
ATOM 733 N N . TYR A 1 90 ? 10.869 -8.721 -16.215 1.00 97.75 90 TYR A N 1
ATOM 734 C CA . TYR A 1 90 ? 10.931 -7.434 -16.922 1.00 97.75 90 TYR A CA 1
ATOM 735 C C . TYR A 1 90 ? 11.964 -6.438 -16.400 1.00 97.75 90 TYR A C 1
ATOM 737 O O . TYR A 1 90 ? 12.185 -5.426 -17.069 1.00 97.75 90 TYR A O 1
ATOM 745 N N . LEU A 1 91 ? 12.629 -6.687 -15.267 1.00 96.56 91 LEU A N 1
ATOM 746 C CA . LEU A 1 91 ? 13.562 -5.709 -14.696 1.00 96.56 91 LEU A CA 1
ATOM 747 C C . LEU A 1 91 ? 14.747 -5.416 -15.623 1.00 96.56 91 LEU A C 1
ATOM 749 O O . LEU A 1 91 ? 15.088 -4.256 -15.845 1.00 96.56 91 LEU A O 1
ATOM 753 N N . GLU A 1 92 ? 15.360 -6.445 -16.202 1.00 95.50 92 GLU A N 1
ATOM 754 C CA . GLU A 1 92 ? 16.491 -6.252 -17.117 1.00 95.50 92 GLU A CA 1
ATOM 755 C C . GLU A 1 92 ? 16.072 -5.496 -18.380 1.00 95.50 92 GLU A C 1
ATOM 757 O O . GLU A 1 92 ? 16.751 -4.565 -18.814 1.00 95.50 92 GLU A O 1
ATOM 762 N N . ARG A 1 93 ? 14.901 -5.838 -18.932 1.00 95.62 93 ARG A N 1
ATOM 763 C CA . ARG A 1 93 ? 14.322 -5.145 -20.092 1.00 95.62 93 ARG A CA 1
ATOM 764 C C . ARG A 1 93 ? 14.035 -3.680 -19.788 1.00 95.62 93 ARG A C 1
ATOM 766 O O . ARG A 1 93 ? 14.258 -2.835 -20.649 1.00 95.62 93 ARG A O 1
ATOM 773 N N . TRP A 1 94 ? 13.561 -3.384 -18.581 1.00 95.00 94 TRP A N 1
ATOM 774 C CA . TRP A 1 94 ? 13.349 -2.022 -18.104 1.00 95.00 94 TRP A CA 1
ATOM 775 C C . TRP A 1 94 ? 14.651 -1.226 -18.027 1.00 95.00 94 TRP A C 1
ATOM 777 O O . TRP A 1 94 ? 14.740 -0.141 -18.597 1.00 95.00 94 TRP A O 1
ATOM 787 N N . ILE A 1 95 ? 15.681 -1.787 -17.392 1.00 93.69 95 ILE A N 1
ATOM 788 C CA . ILE A 1 95 ? 16.992 -1.136 -17.287 1.00 93.69 95 ILE A CA 1
ATOM 789 C C . ILE A 1 95 ? 17.566 -0.881 -18.683 1.00 93.69 95 ILE A C 1
ATOM 791 O O . ILE A 1 95 ? 18.031 0.221 -18.966 1.00 93.69 95 ILE A O 1
ATOM 795 N N . LEU A 1 96 ? 17.484 -1.862 -19.585 1.00 92.62 96 LEU A N 1
ATOM 796 C CA . LEU A 1 96 ? 17.958 -1.709 -20.957 1.00 92.62 96 LEU A CA 1
ATOM 797 C C . LEU A 1 96 ? 17.164 -0.645 -21.730 1.00 92.62 96 LEU A C 1
ATOM 799 O O . LEU A 1 96 ? 17.762 0.142 -22.462 1.00 92.62 96 LEU A O 1
ATOM 803 N N . TYR A 1 97 ? 15.839 -0.604 -21.560 1.00 91.44 97 TYR A N 1
ATOM 804 C CA . TYR A 1 97 ? 14.968 0.402 -22.173 1.00 91.44 97 TYR A CA 1
ATOM 805 C C . TYR A 1 97 ? 15.366 1.826 -21.762 1.00 91.44 97 TYR A C 1
ATOM 807 O O . TYR A 1 97 ? 15.420 2.709 -22.615 1.00 91.44 97 TYR A O 1
ATOM 815 N N . CYS A 1 98 ? 15.680 2.039 -20.481 1.00 89.50 98 CYS A N 1
ATOM 816 C CA . CYS A 1 98 ? 16.112 3.339 -19.975 1.00 89.50 98 CYS A CA 1
ATOM 817 C C . CYS A 1 98 ? 17.559 3.672 -20.363 1.00 89.50 98 CYS A C 1
ATOM 819 O O . CYS A 1 98 ? 17.838 4.795 -20.745 1.00 89.50 98 CYS A O 1
ATOM 821 N N . CYS A 1 99 ? 18.501 2.733 -20.280 1.00 85.31 99 CYS A N 1
ATOM 822 C CA . CYS A 1 99 ? 19.925 3.072 -20.394 1.00 85.31 99 CYS A CA 1
ATOM 823 C C . CYS A 1 99 ? 20.471 3.074 -21.830 1.00 85.31 99 CYS A C 1
ATOM 825 O O . CYS A 1 99 ? 21.558 3.602 -22.067 1.00 85.31 99 CYS A O 1
ATOM 827 N N . ARG A 1 100 ? 19.787 2.468 -22.809 1.00 84.19 100 ARG A N 1
ATOM 828 C CA . ARG A 1 100 ? 20.367 2.274 -24.148 1.00 84.19 100 ARG A CA 1
ATOM 829 C C . ARG A 1 100 ? 20.457 3.585 -24.938 1.00 84.19 100 ARG A C 1
ATOM 831 O O . ARG A 1 100 ? 19.514 3.967 -25.624 1.00 84.19 100 ARG A O 1
ATOM 838 N N . GLY A 1 101 ? 21.632 4.219 -24.888 1.00 76.25 101 GLY A N 1
ATOM 839 C CA . GLY A 1 101 ? 21.967 5.413 -25.674 1.00 76.25 101 GLY A CA 1
ATOM 840 C C . GLY A 1 101 ? 21.192 6.668 -25.267 1.00 76.25 101 GLY A C 1
ATOM 841 O O . GLY A 1 101 ? 21.096 7.600 -26.058 1.00 76.25 101 GLY A O 1
ATOM 842 N N . GLN A 1 102 ? 20.614 6.673 -24.064 1.00 86.00 102 GLN A N 1
ATOM 843 C CA . GLN A 1 102 ? 19.801 7.770 -23.548 1.00 86.00 102 GLN A CA 1
ATOM 844 C C . GLN A 1 102 ? 20.610 8.652 -22.601 1.00 86.00 102 GLN A C 1
ATOM 846 O O . GLN A 1 102 ? 21.433 8.164 -21.826 1.00 86.00 102 GLN A O 1
ATOM 851 N N . THR A 1 103 ? 20.351 9.958 -22.634 1.00 90.31 103 THR A N 1
ATOM 852 C CA . THR A 1 103 ? 20.904 10.885 -21.642 1.00 90.31 103 THR A CA 1
ATOM 853 C C . THR A 1 103 ? 20.134 10.781 -20.321 1.00 90.31 103 THR A C 1
ATOM 855 O O . THR A 1 103 ? 18.992 10.319 -20.292 1.00 90.31 103 THR A O 1
ATOM 858 N N . LYS A 1 104 ? 20.697 11.289 -19.214 1.00 90.69 104 LYS A N 1
ATOM 859 C CA . LYS A 1 104 ? 19.967 11.403 -17.934 1.00 90.69 104 LYS A CA 1
ATOM 860 C C . LYS A 1 104 ? 18.610 12.095 -18.083 1.00 90.69 104 LYS A C 1
ATOM 862 O O . LYS A 1 104 ? 17.640 11.702 -17.442 1.00 90.69 104 LYS A O 1
ATOM 867 N N . ARG A 1 105 ? 18.530 13.116 -18.941 1.00 91.19 105 ARG A N 1
ATOM 868 C CA . ARG A 1 105 ? 17.290 13.853 -19.202 1.00 91.19 105 ARG A CA 1
ATOM 869 C C . ARG A 1 105 ? 16.250 12.991 -19.912 1.00 91.19 105 ARG A C 1
ATOM 871 O O . ARG A 1 105 ? 15.070 13.089 -19.587 1.00 91.19 105 ARG A O 1
ATOM 878 N N . ASP A 1 106 ? 16.676 12.143 -20.840 1.00 91.62 106 ASP A N 1
ATOM 879 C CA . ASP A 1 106 ? 15.784 11.212 -21.538 1.00 91.62 106 ASP A CA 1
ATOM 880 C C . ASP A 1 106 ? 15.288 10.114 -20.596 1.00 91.62 106 ASP A C 1
ATOM 882 O O . ASP A 1 106 ? 14.097 9.802 -20.585 1.00 91.62 106 ASP A O 1
ATOM 886 N N . ILE A 1 107 ? 16.174 9.599 -19.736 1.00 92.19 107 ILE A N 1
ATOM 887 C CA . ILE A 1 107 ? 15.803 8.661 -18.673 1.00 92.19 107 ILE A CA 1
ATOM 888 C C . ILE A 1 107 ? 14.752 9.306 -17.773 1.00 92.19 107 ILE A C 1
ATOM 890 O O . ILE A 1 107 ? 13.671 8.750 -17.606 1.00 92.19 107 ILE A O 1
ATOM 894 N N . TRP A 1 108 ? 15.011 10.508 -17.255 1.00 93.88 108 TRP A N 1
ATOM 895 C CA . TRP A 1 108 ? 14.048 11.224 -16.422 1.00 93.88 108 TRP A CA 1
ATOM 896 C C . TRP A 1 108 ? 12.694 11.412 -17.113 1.00 93.88 108 TRP A C 1
ATOM 898 O O . TRP A 1 108 ? 11.665 11.140 -16.499 1.00 93.88 108 TRP A O 1
ATOM 908 N N . ARG A 1 109 ? 12.661 11.825 -18.386 1.00 91.38 109 ARG A N 1
ATOM 909 C CA . ARG A 1 109 ? 11.408 11.945 -19.157 1.00 91.38 109 ARG A CA 1
ATOM 910 C C . ARG A 1 109 ? 10.659 10.618 -19.236 1.00 91.38 109 ARG A C 1
ATOM 912 O O . ARG A 1 109 ? 9.444 10.578 -19.049 1.00 91.38 109 ARG A O 1
ATOM 919 N N . ASN A 1 110 ? 11.390 9.524 -19.443 1.00 89.25 110 ASN A N 1
ATOM 920 C CA . ASN A 1 110 ? 10.835 8.176 -19.462 1.00 89.25 110 ASN A CA 1
ATOM 921 C C . ASN A 1 110 ? 10.314 7.711 -18.099 1.00 89.25 110 ASN A C 1
ATOM 923 O O . ASN A 1 110 ? 9.396 6.896 -18.069 1.00 89.25 110 ASN A O 1
ATOM 927 N N . LEU A 1 111 ? 10.844 8.206 -16.982 1.00 90.94 111 LEU A N 1
ATOM 928 C CA . LEU A 1 111 ? 10.346 7.884 -15.638 1.00 90.94 111 LEU A CA 1
ATOM 929 C C . LEU A 1 111 ? 9.176 8.783 -15.218 1.00 90.94 111 LEU A C 1
ATOM 931 O O . LEU A 1 111 ? 8.211 8.319 -14.619 1.00 90.94 111 LEU A O 1
ATOM 935 N N . SER A 1 112 ? 9.247 10.067 -15.554 1.00 89.25 112 SER A N 1
ATOM 936 C CA . SER A 1 112 ? 8.306 11.095 -15.101 1.00 89.25 112 SER A CA 1
ATOM 937 C C . SER A 1 112 ? 7.099 11.293 -16.027 1.00 89.25 112 SER A C 1
ATOM 939 O O . SER A 1 112 ? 6.236 12.108 -15.721 1.00 89.25 112 SER A O 1
ATOM 941 N N . ASP A 1 113 ? 7.028 10.582 -17.158 1.00 87.69 113 ASP A N 1
ATOM 942 C CA . ASP A 1 113 ? 6.073 10.847 -18.247 1.00 87.69 113 ASP A CA 1
ATOM 943 C C . ASP A 1 113 ? 6.108 12.324 -18.678 1.00 87.69 113 ASP A C 1
ATOM 945 O O . ASP A 1 113 ? 5.109 13.038 -18.613 1.00 87.69 113 ASP A O 1
ATOM 949 N N . ASP A 1 114 ? 7.306 12.790 -19.048 1.00 85.94 114 ASP A N 1
ATOM 950 C CA . ASP A 1 114 ? 7.596 14.189 -19.395 1.00 85.94 114 ASP A CA 1
ATOM 951 C C . ASP A 1 114 ? 7.275 15.195 -18.269 1.00 85.94 114 ASP A C 1
ATOM 953 O O . ASP A 1 114 ? 6.796 16.302 -18.512 1.00 85.94 114 ASP A O 1
ATOM 957 N N . GLY A 1 115 ? 7.567 14.825 -17.018 1.00 85.00 115 GLY A N 1
ATOM 958 C CA . GLY A 1 115 ? 7.393 15.689 -15.845 1.00 85.00 115 GLY A CA 1
ATOM 959 C C . GLY A 1 115 ? 5.991 15.685 -15.236 1.00 85.00 115 GLY A C 1
ATOM 960 O O . GLY A 1 115 ? 5.717 16.480 -14.344 1.00 85.00 115 GLY A O 1
ATOM 961 N N . ARG A 1 116 ? 5.099 14.794 -15.683 1.00 87.50 116 ARG A N 1
ATOM 962 C CA . ARG A 1 116 ? 3.761 14.605 -15.093 1.00 87.50 116 ARG A CA 1
ATOM 963 C C . ARG A 1 116 ? 3.776 13.814 -13.785 1.00 87.50 116 ARG A C 1
ATOM 965 O O . ARG A 1 116 ? 2.759 13.744 -13.101 1.00 87.50 116 ARG A O 1
ATOM 972 N N . ARG A 1 117 ? 4.895 13.167 -13.469 1.00 86.00 117 ARG A N 1
ATOM 973 C CA . ARG A 1 117 ? 5.113 12.365 -12.265 1.00 86.00 117 ARG A CA 1
ATOM 974 C C . ARG A 1 117 ? 6.386 12.815 -11.566 1.00 86.00 117 ARG A C 1
ATOM 976 O O . ARG A 1 117 ? 7.369 13.159 -12.220 1.00 86.00 117 ARG A O 1
ATOM 983 N N . GLU A 1 118 ? 6.367 12.732 -10.243 1.00 82.81 118 GLU A N 1
ATOM 984 C CA . GLU A 1 118 ? 7.556 12.926 -9.421 1.00 82.81 118 GLU A CA 1
ATOM 985 C C . GLU A 1 118 ? 8.634 11.858 -9.712 1.00 82.81 118 GLU A C 1
ATOM 987 O O . GLU A 1 118 ? 8.306 10.730 -10.103 1.00 82.81 118 GLU A O 1
ATOM 992 N N . PRO A 1 119 ? 9.921 12.167 -9.476 1.00 85.12 119 PRO A N 1
ATOM 993 C CA . PRO A 1 119 ? 10.444 13.474 -9.077 1.00 85.12 119 PRO A CA 1
ATOM 994 C C . PRO A 1 119 ? 10.603 14.444 -10.259 1.00 85.12 119 PRO A C 1
ATOM 996 O O . PRO A 1 119 ? 10.856 14.031 -11.394 1.00 85.12 119 PRO A O 1
ATOM 999 N N . GLY A 1 120 ? 10.553 15.750 -9.990 1.00 89.44 120 GLY A N 1
ATOM 1000 C CA . GLY A 1 120 ? 11.005 16.773 -10.945 1.00 89.44 120 GLY A CA 1
ATOM 1001 C C . GLY A 1 120 ? 12.475 16.594 -11.378 1.00 89.44 120 GLY A C 1
ATOM 1002 O O . GLY A 1 120 ? 13.278 15.986 -10.668 1.00 89.44 120 GLY A O 1
ATOM 1003 N N . PHE A 1 121 ? 12.854 17.143 -12.543 1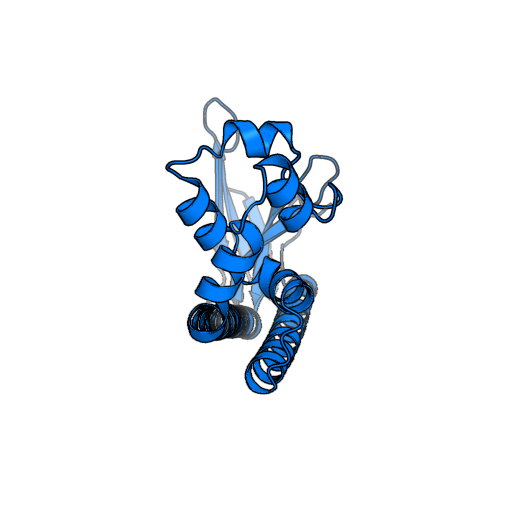.00 92.06 121 PHE A N 1
ATOM 1004 C CA . PHE A 1 121 ? 14.182 16.901 -13.140 1.00 92.06 121 PHE A CA 1
ATOM 1005 C C . PHE A 1 121 ? 15.347 17.316 -12.234 1.00 92.06 121 PHE A C 1
ATOM 1007 O O . PHE A 1 121 ? 16.315 16.575 -12.125 1.00 92.06 121 PHE A O 1
ATOM 1014 N N . ALA A 1 122 ? 15.250 18.465 -11.559 1.00 91.25 122 ALA A N 1
ATOM 1015 C CA . ALA A 1 122 ? 16.311 18.945 -10.670 1.00 91.25 122 ALA A CA 1
ATOM 1016 C C . ALA A 1 122 ? 16.577 17.968 -9.511 1.00 91.25 122 ALA A C 1
ATOM 1018 O O . ALA A 1 122 ? 17.726 17.650 -9.211 1.00 91.25 122 ALA A O 1
ATOM 1019 N N . LEU A 1 123 ? 15.509 17.442 -8.902 1.00 90.00 123 LEU A N 1
ATOM 1020 C CA . LEU A 1 123 ? 15.618 16.448 -7.841 1.00 90.00 123 LEU A CA 1
ATOM 1021 C C . LEU A 1 123 ? 16.189 15.135 -8.389 1.00 90.00 123 LEU A C 1
ATOM 1023 O O . LEU A 1 123 ? 17.122 14.591 -7.804 1.00 90.00 123 LEU A O 1
ATOM 1027 N N . PHE A 1 124 ? 15.707 14.663 -9.541 1.00 92.50 124 PHE A N 1
ATOM 1028 C CA . PHE A 1 124 ? 16.275 13.490 -10.209 1.00 92.50 124 PHE A CA 1
ATOM 1029 C C . PHE A 1 124 ? 17.782 13.637 -10.470 1.00 92.50 124 PHE A C 1
ATOM 1031 O O . PHE A 1 124 ? 18.548 12.746 -10.116 1.00 92.50 124 PHE A O 1
ATOM 1038 N N . ASP A 1 125 ? 18.216 14.760 -11.042 1.00 92.06 125 ASP A N 1
ATOM 1039 C CA . ASP A 1 125 ? 19.622 14.993 -11.385 1.00 92.06 125 ASP A CA 1
ATOM 1040 C C . ASP A 1 125 ? 20.519 15.083 -10.140 1.00 92.06 125 ASP A C 1
ATOM 1042 O O . ASP A 1 125 ? 21.631 14.560 -10.146 1.00 92.06 125 ASP A O 1
ATOM 1046 N N . SER A 1 126 ? 20.009 15.646 -9.036 1.00 91.50 126 SER A N 1
ATOM 1047 C CA . SER A 1 126 ? 20.723 15.659 -7.749 1.00 91.50 126 SER A CA 1
ATOM 1048 C C . SER A 1 126 ? 20.848 14.276 -7.099 1.00 91.50 126 SER A C 1
ATOM 1050 O O . SER A 1 126 ? 21.836 13.998 -6.421 1.00 91.50 126 SER A O 1
ATOM 1052 N N . LEU A 1 127 ? 19.856 13.401 -7.297 1.00 89.06 127 LEU A N 1
ATOM 1053 C CA . LEU A 1 127 ? 19.810 12.071 -6.684 1.00 89.06 127 LEU A CA 1
ATOM 1054 C C . LEU A 1 127 ? 20.578 11.030 -7.500 1.00 89.06 127 LEU A C 1
ATOM 1056 O O . LEU A 1 127 ? 21.028 10.022 -6.948 1.00 89.06 127 LEU A O 1
ATOM 1060 N N . VAL A 1 128 ? 20.710 11.246 -8.811 1.00 89.88 128 VAL A N 1
ATOM 1061 C CA . VAL A 1 128 ? 21.171 10.224 -9.746 1.00 89.88 128 VAL A CA 1
ATOM 1062 C C . VAL A 1 128 ? 22.443 10.646 -10.473 1.00 89.88 128 VAL A C 1
ATOM 1064 O O . VAL A 1 128 ? 22.489 11.629 -11.208 1.00 89.88 128 VAL A O 1
ATOM 1067 N N . ASN A 1 129 ? 23.483 9.832 -10.342 1.00 88.31 129 ASN A N 1
ATOM 1068 C CA . ASN A 1 129 ? 24.721 9.879 -11.108 1.00 88.31 129 ASN A CA 1
ATOM 1069 C C . ASN A 1 129 ? 24.954 8.546 -11.839 1.00 88.31 129 ASN A C 1
ATOM 1071 O O . ASN A 1 129 ? 24.201 7.585 -11.682 1.00 88.31 129 ASN A O 1
ATOM 1075 N N . ASP A 1 130 ? 25.998 8.483 -12.660 1.00 80.19 130 ASP A N 1
ATOM 1076 C CA . ASP A 1 130 ? 26.239 7.313 -13.512 1.00 80.19 130 ASP A CA 1
ATOM 1077 C C . ASP A 1 130 ? 26.537 6.043 -12.697 1.00 80.19 130 ASP A C 1
ATOM 1079 O O . ASP A 1 130 ? 26.208 4.938 -13.126 1.00 80.19 130 ASP A O 1
ATOM 1083 N N . LEU A 1 131 ? 27.086 6.192 -11.484 1.00 83.31 131 LEU A N 1
ATOM 1084 C CA . LEU A 1 131 ? 27.403 5.078 -10.587 1.00 83.31 131 LEU A CA 1
ATOM 1085 C C . LEU A 1 131 ? 26.154 4.488 -9.919 1.00 83.31 131 LEU A C 1
ATOM 1087 O O . LEU A 1 131 ? 26.127 3.294 -9.624 1.00 83.31 131 LEU A O 1
ATOM 1091 N N . ASN A 1 132 ? 25.116 5.297 -9.672 1.00 90.56 132 ASN A N 1
ATOM 1092 C CA . ASN A 1 132 ? 23.918 4.866 -8.945 1.00 90.56 132 ASN A CA 1
ATOM 1093 C C . ASN A 1 132 ? 22.651 4.744 -9.819 1.00 90.56 132 ASN A C 1
ATOM 1095 O O . ASN A 1 132 ? 21.637 4.244 -9.329 1.00 90.56 132 ASN A O 1
ATOM 1099 N N . MET A 1 133 ? 22.707 5.107 -11.108 1.00 90.81 133 MET A N 1
ATOM 1100 C CA . MET A 1 133 ? 21.582 5.031 -12.055 1.00 90.81 133 MET A CA 1
ATOM 1101 C C . MET A 1 133 ? 20.914 3.652 -12.076 1.00 90.81 133 MET A C 1
ATOM 1103 O O . MET A 1 133 ? 19.695 3.536 -11.954 1.00 90.81 133 MET A O 1
ATOM 1107 N N . GLY A 1 134 ? 21.704 2.580 -12.181 1.00 90.81 134 GLY A N 1
ATOM 1108 C CA . GLY A 1 134 ? 21.167 1.218 -12.204 1.00 90.81 134 GLY A CA 1
ATOM 1109 C C . GLY A 1 134 ? 20.422 0.855 -10.916 1.00 90.81 134 GLY A C 1
ATOM 1110 O O . GLY A 1 134 ? 19.362 0.235 -10.967 1.00 90.81 134 GLY A O 1
ATOM 1111 N N . HIS A 1 135 ? 20.940 1.276 -9.760 1.00 92.12 135 HIS A N 1
ATOM 1112 C CA . HIS A 1 135 ? 20.279 1.074 -8.470 1.00 92.12 135 HIS A CA 1
ATOM 1113 C C . HIS A 1 135 ? 18.989 1.899 -8.363 1.00 92.12 135 HIS A C 1
ATOM 1115 O O . HIS A 1 135 ? 17.957 1.377 -7.946 1.00 92.12 135 HIS A O 1
ATOM 1121 N N . TYR A 1 136 ? 19.015 3.152 -8.821 1.00 93.12 136 TYR A N 1
ATOM 1122 C CA . TYR A 1 136 ? 17.831 4.003 -8.871 1.00 93.12 136 TYR A CA 1
ATOM 1123 C C . TYR A 1 136 ? 16.715 3.376 -9.718 1.00 93.12 136 TYR A C 1
ATOM 1125 O O . TYR A 1 136 ? 15.582 3.264 -9.256 1.00 93.12 136 TYR A O 1
ATOM 1133 N N . LEU A 1 137 ? 17.031 2.880 -10.920 1.00 93.62 137 LEU A N 1
ATOM 1134 C CA . LEU A 1 137 ? 16.056 2.226 -11.801 1.00 93.62 137 LEU A CA 1
ATOM 1135 C C . LEU A 1 137 ? 15.476 0.938 -11.197 1.00 93.62 137 LEU A C 1
ATOM 1137 O O . LEU A 1 137 ? 14.287 0.668 -11.372 1.00 93.62 137 LEU A O 1
ATOM 1141 N N . LYS A 1 138 ? 16.285 0.166 -10.458 1.00 94.50 138 LYS A N 1
ATOM 1142 C CA . LYS A 1 138 ? 15.815 -1.012 -9.707 1.00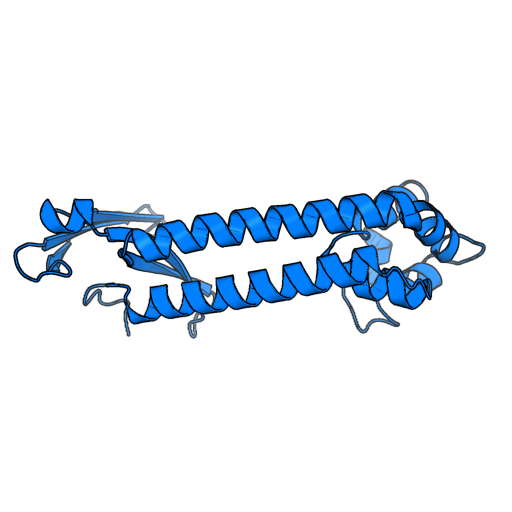 94.50 138 LYS A CA 1
ATOM 1143 C C . LYS A 1 138 ? 14.831 -0.630 -8.603 1.00 94.50 138 LYS A C 1
ATOM 1145 O O . LYS A 1 138 ? 13.812 -1.298 -8.442 1.00 94.50 138 LYS A O 1
ATOM 1150 N N . ASN A 1 139 ? 15.104 0.457 -7.887 1.00 92.75 139 ASN A N 1
ATOM 1151 C CA . ASN A 1 139 ? 14.227 0.947 -6.823 1.00 92.75 139 ASN A CA 1
ATOM 1152 C C . ASN A 1 139 ? 12.954 1.590 -7.376 1.00 92.75 139 ASN A C 1
ATOM 1154 O O . ASN A 1 139 ? 11.881 1.409 -6.806 1.00 92.75 139 ASN A O 1
ATOM 1158 N N . TYR A 1 140 ? 13.049 2.266 -8.523 1.00 92.62 140 TYR A N 1
ATOM 1159 C CA . TYR A 1 140 ? 11.890 2.785 -9.244 1.00 92.62 140 TYR A CA 1
ATOM 1160 C C . TYR A 1 140 ? 10.943 1.657 -9.691 1.00 92.62 140 TYR A C 1
ATOM 1162 O O . TYR A 1 140 ? 9.727 1.858 -9.747 1.00 92.62 140 TYR A O 1
ATOM 1170 N N . PHE A 1 141 ? 11.479 0.459 -9.965 1.00 94.81 141 PHE A N 1
ATOM 1171 C CA . PHE A 1 141 ? 10.707 -0.756 -10.233 1.00 94.81 141 PHE A CA 1
ATOM 1172 C C . PHE A 1 141 ? 10.047 -1.271 -8.942 1.00 94.81 141 PHE A C 1
ATOM 1174 O O . PHE A 1 141 ? 10.493 -2.238 -8.319 1.00 94.81 141 PHE A O 1
ATOM 1181 N N . HIS A 1 142 ? 8.979 -0.585 -8.545 1.00 93.94 142 HIS A N 1
ATOM 1182 C CA . HIS A 1 142 ? 8.141 -0.835 -7.376 1.00 93.94 142 HIS A CA 1
ATOM 1183 C C . HIS A 1 142 ? 6.683 -1.064 -7.805 1.00 93.94 142 HIS A C 1
ATOM 1185 O O . HIS A 1 142 ? 6.287 -0.645 -8.894 1.00 93.94 142 HIS A O 1
ATOM 1191 N N . TYR A 1 143 ? 5.864 -1.690 -6.950 1.00 93.75 143 TYR A N 1
ATOM 1192 C CA . TYR A 1 143 ? 4.484 -2.072 -7.286 1.00 93.75 143 TYR A CA 1
ATOM 1193 C C . TYR A 1 143 ? 3.645 -0.889 -7.807 1.00 93.75 143 TYR A C 1
ATOM 1195 O O . TYR A 1 143 ? 2.961 -1.006 -8.818 1.00 93.75 143 TYR A O 1
ATOM 1203 N N . GLN A 1 144 ? 3.765 0.285 -7.179 1.00 92.00 144 GLN A N 1
ATOM 1204 C CA . GLN A 1 144 ? 3.046 1.510 -7.575 1.00 92.00 144 GLN A CA 1
ATOM 1205 C C . GLN A 1 144 ? 3.373 1.986 -9.004 1.00 92.00 144 GLN A C 1
ATOM 1207 O O . GLN A 1 144 ? 2.551 2.636 -9.648 1.00 92.00 144 GLN A O 1
ATOM 1212 N N . ASN A 1 145 ? 4.559 1.650 -9.517 1.00 93.38 145 ASN A N 1
ATOM 1213 C CA . ASN A 1 145 ? 5.005 2.022 -10.859 1.00 93.38 145 ASN A CA 1
ATOM 1214 C C . ASN A 1 145 ? 4.817 0.897 -11.881 1.00 93.38 145 ASN A C 1
ATOM 1216 O O . ASN A 1 145 ? 5.079 1.111 -13.066 1.00 93.38 145 ASN A O 1
ATOM 1220 N N . LEU A 1 146 ? 4.366 -0.286 -11.455 1.00 93.75 146 LEU A N 1
ATOM 1221 C CA . LEU A 1 146 ? 4.378 -1.487 -12.281 1.00 93.75 146 LEU A CA 1
ATOM 1222 C C . LEU A 1 146 ? 3.551 -1.319 -13.563 1.00 93.75 146 LEU A C 1
ATOM 1224 O O . LEU A 1 146 ? 4.065 -1.548 -14.654 1.00 93.75 146 LEU A O 1
ATOM 1228 N N . ASP A 1 147 ? 2.320 -0.821 -13.452 1.00 92.75 147 ASP A N 1
ATOM 1229 C CA . ASP A 1 147 ? 1.432 -0.582 -14.599 1.00 92.75 147 ASP A CA 1
ATOM 1230 C C . ASP A 1 147 ? 2.061 0.345 -15.642 1.00 92.75 147 ASP A C 1
ATOM 1232 O O . ASP A 1 147 ? 1.970 0.125 -16.852 1.00 92.75 147 ASP A O 1
ATOM 1236 N N . TYR A 1 148 ? 2.733 1.389 -15.163 1.00 93.44 148 TYR A N 1
ATOM 1237 C CA . TYR A 1 148 ? 3.411 2.351 -16.016 1.00 93.44 148 TYR A CA 1
ATOM 1238 C C . TYR A 1 148 ? 4.602 1.721 -16.741 1.00 93.44 148 TYR A C 1
ATOM 1240 O O . TYR A 1 148 ? 4.741 1.878 -17.957 1.00 93.44 148 TYR A O 1
ATOM 1248 N N . ILE A 1 149 ? 5.424 0.969 -16.009 1.00 94.00 149 ILE A N 1
ATOM 1249 C CA . ILE A 1 149 ? 6.592 0.274 -16.551 1.00 94.00 149 ILE A CA 1
ATOM 1250 C C . ILE A 1 149 ? 6.157 -0.743 -17.612 1.00 94.00 149 ILE A C 1
ATOM 1252 O O . ILE A 1 149 ? 6.650 -0.700 -18.741 1.00 94.00 149 ILE A O 1
ATOM 1256 N N . LEU A 1 150 ? 5.184 -1.605 -17.300 1.00 94.50 150 LEU A N 1
ATOM 1257 C CA . LEU A 1 150 ? 4.670 -2.611 -18.235 1.00 94.50 150 LEU A CA 1
ATOM 1258 C C . LEU A 1 150 ? 4.091 -1.962 -19.499 1.00 94.50 150 LEU A C 1
ATOM 1260 O O . LEU A 1 150 ? 4.355 -2.429 -20.610 1.00 94.50 150 LEU A O 1
ATOM 1264 N N . LYS A 1 151 ? 3.383 -0.833 -19.354 1.00 93.81 151 LYS A N 1
ATOM 1265 C CA . LYS A 1 151 ? 2.868 -0.051 -20.485 1.00 93.81 151 LYS A CA 1
ATOM 1266 C C . LYS A 1 151 ? 3.990 0.496 -21.372 1.00 93.81 151 LYS A C 1
ATOM 1268 O O . LYS A 1 151 ? 3.897 0.360 -22.593 1.00 93.81 151 LYS A O 1
ATOM 1273 N N . LYS A 1 152 ? 5.050 1.090 -20.803 1.00 92.12 152 LYS A N 1
ATOM 1274 C CA . LYS A 1 152 ? 6.205 1.594 -21.581 1.00 92.12 152 LYS A CA 1
ATOM 1275 C C . LYS A 1 152 ? 6.944 0.458 -22.291 1.00 92.12 152 LYS A C 1
ATOM 1277 O O . LYS A 1 152 ? 7.311 0.605 -23.453 1.00 92.12 152 LYS A O 1
ATOM 1282 N N . LEU A 1 153 ? 7.065 -0.699 -21.640 1.00 94.12 153 LEU A N 1
ATOM 1283 C CA . LEU A 1 153 ? 7.647 -1.907 -22.230 1.00 94.12 153 LEU A CA 1
ATOM 1284 C C . LEU A 1 153 ? 6.731 -2.615 -23.240 1.00 94.12 153 LEU A C 1
ATOM 1286 O O . LEU A 1 153 ? 7.173 -3.567 -23.888 1.00 94.12 153 LEU A O 1
ATOM 1290 N N . ARG A 1 154 ? 5.470 -2.173 -23.376 1.00 94.31 154 ARG A N 1
ATOM 1291 C CA . ARG A 1 154 ? 4.415 -2.831 -24.165 1.00 94.31 154 ARG A CA 1
ATOM 1292 C C . ARG A 1 154 ? 4.273 -4.320 -23.817 1.00 94.31 154 ARG A C 1
ATOM 1294 O O . ARG A 1 154 ? 3.997 -5.143 -24.688 1.00 94.31 154 ARG A O 1
ATOM 1301 N N . ALA A 1 155 ? 4.493 -4.664 -22.550 1.00 93.75 155 ALA A N 1
ATOM 1302 C CA . ALA A 1 155 ? 4.356 -6.022 -22.052 1.00 93.75 155 ALA A CA 1
ATOM 1303 C C . ALA A 1 155 ? 2.875 -6.336 -21.797 1.00 93.75 155 ALA A C 1
ATOM 1305 O O . ALA A 1 155 ? 2.152 -5.521 -21.225 1.00 93.75 155 ALA A O 1
ATOM 1306 N N . ARG A 1 156 ? 2.430 -7.516 -22.235 1.00 91.75 156 ARG A N 1
ATOM 1307 C CA . ARG A 1 156 ? 1.139 -8.104 -21.862 1.00 91.75 156 ARG A CA 1
ATOM 1308 C C . ARG A 1 156 ? 1.425 -9.440 -21.200 1.00 91.75 156 ARG A C 1
ATOM 1310 O O . ARG A 1 156 ? 2.037 -10.298 -21.832 1.00 91.75 156 ARG A O 1
ATOM 1317 N N . ASP A 1 157 ? 0.999 -9.587 -19.954 1.00 93.25 157 ASP A N 1
ATOM 1318 C CA . ASP A 1 157 ? 1.215 -10.793 -19.165 1.00 93.25 157 ASP A CA 1
ATOM 1319 C C . ASP A 1 157 ? -0.066 -11.122 -18.402 1.00 93.25 157 ASP A C 1
ATOM 1321 O O . ASP A 1 157 ? -0.452 -10.416 -17.471 1.00 93.25 157 ASP A O 1
ATOM 1325 N N . LEU A 1 158 ? -0.722 -12.208 -18.815 1.00 94.44 158 LEU A N 1
ATOM 1326 C CA . LEU A 1 158 ? -2.001 -12.628 -18.246 1.00 94.44 158 LEU A CA 1
ATOM 1327 C C . LEU A 1 158 ? -1.890 -12.989 -16.759 1.00 94.44 158 LEU A C 1
ATOM 1329 O O . LEU A 1 158 ? -2.859 -12.816 -16.026 1.00 94.44 158 LEU A O 1
ATOM 1333 N N . ARG A 1 159 ? -0.725 -13.467 -16.298 1.00 96.12 159 ARG A N 1
ATOM 1334 C CA . ARG A 1 159 ? -0.514 -13.797 -14.881 1.00 96.12 159 ARG A CA 1
ATOM 1335 C C . ARG A 1 159 ? -0.444 -12.522 -14.054 1.00 96.12 159 ARG A C 1
ATOM 1337 O O . ARG A 1 159 ? -1.083 -12.441 -13.012 1.00 96.12 159 ARG A O 1
ATOM 1344 N N . LEU A 1 160 ? 0.290 -11.514 -14.528 1.00 96.06 160 LEU A N 1
ATOM 1345 C CA . LEU A 1 160 ? 0.328 -10.213 -13.856 1.00 96.06 160 LEU A CA 1
ATOM 1346 C C . LEU A 1 160 ? -1.035 -9.511 -13.899 1.00 96.06 160 LEU A C 1
ATOM 1348 O O . LEU A 1 160 ? -1.404 -8.874 -12.918 1.00 96.06 160 LEU A O 1
ATOM 1352 N N . ASP A 1 161 ? -1.804 -9.651 -14.980 1.00 94.44 161 ASP A N 1
ATOM 1353 C CA . ASP A 1 161 ? -3.161 -9.097 -15.063 1.00 94.44 161 ASP A CA 1
ATOM 1354 C C . ASP A 1 161 ? -4.134 -9.759 -14.067 1.00 94.44 161 ASP A C 1
ATOM 1356 O O . ASP A 1 161 ? -4.932 -9.063 -13.430 1.00 94.44 161 ASP A O 1
ATOM 1360 N N . ASP A 1 162 ? -4.030 -11.075 -13.858 1.00 96.19 162 ASP A N 1
ATOM 1361 C CA . ASP A 1 162 ? -4.790 -11.784 -12.820 1.00 96.19 162 ASP A CA 1
ATOM 1362 C C . ASP A 1 162 ? -4.393 -11.310 -11.411 1.00 96.19 162 ASP A C 1
ATOM 1364 O O . ASP A 1 162 ? -5.243 -10.897 -10.620 1.00 96.19 162 ASP A O 1
ATOM 1368 N N . MET A 1 163 ? -3.091 -11.233 -11.116 1.00 96.88 163 MET A N 1
ATOM 1369 C CA . MET A 1 163 ? -2.595 -10.741 -9.820 1.00 96.88 163 MET A CA 1
ATOM 1370 C C . MET A 1 163 ? -2.988 -9.280 -9.548 1.00 96.88 163 MET A C 1
ATOM 1372 O O . MET A 1 163 ? -3.285 -8.909 -8.408 1.00 96.88 163 MET A O 1
ATOM 1376 N N . ARG A 1 164 ? -3.028 -8.435 -10.586 1.00 93.44 164 ARG A N 1
ATOM 1377 C CA . ARG A 1 164 ? -3.530 -7.053 -10.497 1.00 93.44 164 ARG A CA 1
ATOM 1378 C C . ARG A 1 164 ? -5.017 -7.022 -10.170 1.00 93.44 164 ARG A C 1
ATOM 1380 O O . ARG A 1 164 ? -5.427 -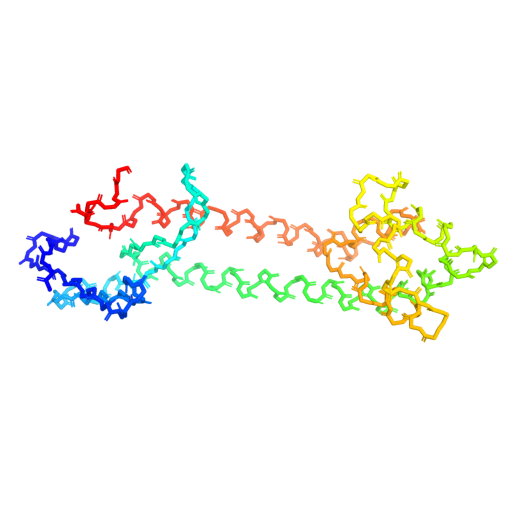6.236 -9.318 1.00 93.44 164 ARG A O 1
ATOM 1387 N N . SER A 1 165 ? -5.805 -7.888 -10.802 1.00 94.94 165 SER A N 1
ATOM 1388 C CA . SER A 1 165 ? -7.243 -8.008 -10.536 1.00 94.94 165 SER A CA 1
ATOM 1389 C C . SER A 1 165 ? -7.499 -8.434 -9.088 1.00 94.94 165 SER A C 1
ATOM 1391 O O . SER A 1 165 ? -8.238 -7.756 -8.374 1.00 94.94 165 SER A O 1
ATOM 1393 N N . GLN A 1 166 ? -6.780 -9.452 -8.605 1.00 96.12 166 GLN A N 1
ATOM 1394 C CA . GLN A 1 166 ? -6.825 -9.889 -7.205 1.00 96.12 166 GLN A CA 1
ATOM 1395 C C . GLN A 1 166 ? -6.414 -8.772 -6.234 1.00 96.12 166 GLN A C 1
ATOM 1397 O O . GLN A 1 166 ? -7.055 -8.560 -5.204 1.00 96.12 166 GLN A O 1
ATOM 1402 N N . THR A 1 167 ? -5.369 -8.012 -6.567 1.00 96.69 167 THR A N 1
ATOM 1403 C CA . THR A 1 167 ? -4.923 -6.878 -5.747 1.00 96.69 167 THR A CA 1
ATOM 1404 C C . THR A 1 167 ? -5.975 -5.766 -5.695 1.00 96.69 167 THR A C 1
ATOM 1406 O O . THR A 1 167 ? -6.181 -5.167 -4.640 1.00 96.69 167 THR A O 1
ATOM 1409 N N . ALA A 1 168 ? -6.671 -5.497 -6.803 1.00 95.62 168 ALA A N 1
ATOM 1410 C CA . ALA A 1 168 ? -7.769 -4.534 -6.844 1.00 95.62 168 ALA A CA 1
ATOM 1411 C C . ALA A 1 168 ? -8.975 -4.997 -6.007 1.00 95.62 168 ALA A C 1
ATOM 1413 O O . ALA A 1 168 ? -9.587 -4.182 -5.316 1.00 95.62 168 ALA A O 1
ATOM 1414 N N . ASP A 1 169 ? -9.293 -6.293 -6.014 1.00 97.06 169 ASP A N 1
ATOM 1415 C CA . ASP A 1 169 ? -10.325 -6.870 -5.144 1.00 97.06 169 ASP A CA 1
ATOM 1416 C C . ASP A 1 169 ? -9.972 -6.739 -3.659 1.00 97.06 169 ASP A C 1
ATOM 1418 O O . ASP A 1 169 ? -10.808 -6.319 -2.855 1.00 97.06 169 ASP A O 1
ATOM 1422 N N . LEU A 1 170 ? -8.725 -7.045 -3.290 1.00 97.31 170 LEU A N 1
ATOM 1423 C CA . LEU A 1 170 ? -8.234 -6.880 -1.921 1.00 97.31 170 LEU A CA 1
ATOM 1424 C C . LEU A 1 170 ? -8.257 -5.413 -1.480 1.00 97.31 170 LEU A C 1
ATOM 1426 O O . LEU A 1 170 ? -8.680 -5.124 -0.365 1.00 97.31 170 LEU A O 1
ATOM 1430 N N . GLN A 1 171 ? -7.880 -4.484 -2.360 1.00 96.50 171 GLN A N 1
ATOM 1431 C CA . GLN A 1 171 ? -7.943 -3.047 -2.085 1.00 96.50 171 GLN A CA 1
ATOM 1432 C C . GLN A 1 171 ? -9.388 -2.584 -1.827 1.00 96.50 171 GLN A C 1
ATOM 1434 O O . GLN A 1 171 ? -9.641 -1.892 -0.845 1.00 96.50 171 GLN A O 1
ATOM 1439 N N . ARG A 1 172 ? -10.360 -3.039 -2.631 1.00 96.69 172 ARG A N 1
ATOM 1440 C CA . ARG A 1 172 ? -11.788 -2.755 -2.391 1.00 96.69 172 ARG A CA 1
ATOM 1441 C C . ARG A 1 172 ? -12.286 -3.333 -1.066 1.00 96.69 172 ARG A C 1
ATOM 1443 O O . ARG A 1 172 ? -13.069 -2.694 -0.363 1.00 96.69 172 ARG A O 1
ATOM 1450 N N . ARG A 1 173 ? -11.860 -4.552 -0.714 1.00 95.50 173 ARG A N 1
ATOM 1451 C CA . ARG A 1 173 ? -12.193 -5.170 0.582 1.00 95.50 173 ARG A CA 1
ATOM 1452 C C . ARG A 1 173 ? -11.603 -4.379 1.746 1.00 95.50 173 ARG A C 1
ATOM 1454 O O . ARG A 1 173 ? -12.302 -4.192 2.739 1.00 95.50 173 ARG A O 1
ATOM 1461 N N . LEU A 1 174 ? -10.372 -3.890 1.598 1.00 94.69 174 LEU A N 1
ATOM 1462 C CA . LEU A 1 174 ? -9.706 -3.056 2.592 1.00 94.69 174 LEU A CA 1
ATOM 1463 C C . LEU A 1 174 ? -10.486 -1.760 2.823 1.00 94.69 174 LEU A C 1
ATOM 1465 O O . LEU A 1 174 ? -10.864 -1.469 3.952 1.00 94.69 174 LEU A O 1
ATOM 1469 N N . GLU A 1 175 ? -10.809 -1.036 1.751 1.00 93.56 175 GLU A N 1
ATOM 1470 C CA . GLU A 1 175 ? -11.593 0.206 1.812 1.00 93.56 175 GLU A CA 1
ATOM 1471 C C . GLU A 1 175 ? -12.961 -0.012 2.468 1.00 93.56 175 GLU A C 1
ATOM 1473 O O . GLU A 1 175 ? -13.387 0.772 3.317 1.00 93.56 175 GLU A O 1
ATOM 1478 N N . LYS A 1 176 ? -13.636 -1.121 2.139 1.00 93.38 176 LYS A N 1
ATOM 1479 C CA . LYS A 1 176 ? -14.906 -1.492 2.774 1.00 93.38 176 LYS A CA 1
ATOM 1480 C C . LYS A 1 176 ? -14.743 -1.744 4.274 1.00 93.38 176 LYS A C 1
ATOM 1482 O O . LYS A 1 176 ? -15.559 -1.263 5.057 1.00 93.38 176 LYS A O 1
ATOM 1487 N N . ALA A 1 177 ? -13.723 -2.498 4.678 1.00 91.12 177 ALA A N 1
ATOM 1488 C CA . ALA A 1 177 ? -13.464 -2.792 6.083 1.00 91.12 177 ALA A CA 1
ATOM 1489 C C . ALA A 1 177 ? -13.073 -1.525 6.867 1.00 91.12 177 ALA A C 1
ATOM 1491 O O . ALA A 1 177 ? -13.547 -1.332 7.984 1.00 91.12 177 ALA A O 1
ATOM 1492 N N . GLN A 1 178 ? -12.307 -0.613 6.258 1.00 90.38 178 GLN A N 1
ATOM 1493 C CA . GLN A 1 178 ? -11.979 0.694 6.838 1.00 90.38 178 GLN A CA 1
ATOM 1494 C C . GLN A 1 178 ? -13.235 1.561 6.995 1.00 90.38 178 GLN A C 1
ATOM 1496 O O . GLN A 1 178 ? -13.430 2.188 8.035 1.00 90.38 178 GLN A O 1
ATOM 1501 N N . GLY A 1 179 ? -14.128 1.553 6.001 1.00 89.25 179 GLY A N 1
ATOM 1502 C CA . GLY A 1 179 ? -15.428 2.218 6.085 1.00 89.25 179 GLY A CA 1
ATOM 1503 C C . GLY A 1 179 ? -16.299 1.667 7.217 1.00 89.25 179 GLY A C 1
ATOM 1504 O O . GLY A 1 179 ? -16.836 2.439 8.007 1.00 89.25 179 GLY A O 1
ATOM 1505 N N . LEU A 1 180 ? -16.393 0.339 7.351 1.00 89.19 180 LEU A N 1
ATOM 1506 C CA . LEU A 1 180 ? -17.106 -0.305 8.462 1.00 89.19 180 LEU A CA 1
ATOM 1507 C C . LEU A 1 180 ? -16.486 0.046 9.816 1.00 89.19 180 LEU A C 1
ATOM 1509 O O . LEU A 1 180 ? -17.215 0.351 10.752 1.00 89.19 180 LEU A O 1
ATOM 1513 N N . MET A 1 181 ? -15.156 0.072 9.912 1.00 88.62 181 MET A N 1
ATOM 1514 C CA . MET A 1 181 ? -14.459 0.483 11.128 1.00 88.62 181 MET A CA 1
ATOM 1515 C C . MET A 1 181 ? -14.815 1.916 11.534 1.00 88.62 181 MET A C 1
ATOM 1517 O O . MET A 1 181 ? -15.027 2.164 12.714 1.00 88.62 181 MET A O 1
ATOM 1521 N N . ARG A 1 182 ? -14.929 2.848 10.581 1.00 85.38 182 ARG A N 1
ATOM 1522 C CA . ARG A 1 182 ? -15.337 4.235 10.868 1.00 85.38 182 ARG A CA 1
ATOM 1523 C C . ARG A 1 182 ? -16.812 4.351 11.261 1.00 85.38 182 ARG A C 1
ATOM 1525 O O . ARG A 1 182 ? -17.144 5.176 12.101 1.00 85.38 182 ARG A O 1
ATOM 1532 N N . MET A 1 183 ? -17.692 3.541 10.668 1.00 85.56 183 MET A N 1
ATOM 1533 C CA . MET A 1 183 ? -19.136 3.581 10.950 1.00 85.56 183 MET A CA 1
ATOM 1534 C C . MET A 1 183 ? -19.524 2.870 12.252 1.00 85.56 183 MET A C 1
ATOM 1536 O O . MET A 1 183 ? -20.405 3.337 12.967 1.00 85.56 183 MET A O 1
ATOM 1540 N N . GLU A 1 184 ? -18.907 1.725 12.541 1.00 84.94 184 GLU A N 1
ATOM 1541 C CA . GLU A 1 184 ? -19.210 0.899 13.720 1.00 84.94 184 GLU A CA 1
ATOM 1542 C C . GLU A 1 184 ? -18.246 1.146 14.884 1.00 84.94 184 GLU A C 1
ATOM 1544 O O . GLU A 1 184 ? -18.496 0.716 16.014 1.00 84.94 184 GLU A O 1
ATOM 1549 N N . GLY A 1 185 ? -17.129 1.818 14.611 1.00 83.50 185 GLY A N 1
ATOM 1550 C CA . GLY A 1 185 ? -16.153 2.200 15.610 1.00 83.50 185 GLY A CA 1
ATOM 1551 C C . GLY A 1 185 ? -16.719 3.216 16.588 1.00 83.50 185 GLY A C 1
ATOM 1552 O O . GLY A 1 185 ? -17.490 4.109 16.244 1.00 83.50 185 GLY A O 1
ATOM 1553 N N . PHE A 1 186 ? -16.319 3.077 17.844 1.00 84.81 186 PHE A N 1
ATOM 1554 C CA . PHE A 1 186 ? -16.800 3.926 18.917 1.00 84.81 186 PHE A CA 1
ATOM 1555 C C . PHE A 1 186 ? -15.666 4.808 19.440 1.00 84.81 186 PHE A C 1
ATOM 1557 O O . PHE A 1 186 ? -14.799 4.337 20.173 1.00 84.81 186 PHE A O 1
ATOM 1564 N N . ALA A 1 187 ? -15.681 6.092 19.086 1.00 74.19 187 ALA A N 1
ATOM 1565 C CA . ALA A 1 187 ? -14.691 7.070 19.551 1.00 74.19 187 ALA A CA 1
ATOM 1566 C C . ALA A 1 187 ? -15.031 7.673 20.933 1.00 74.19 187 ALA A C 1
ATOM 1568 O O . ALA A 1 187 ? -14.207 8.333 21.558 1.00 74.19 187 ALA A O 1
ATOM 1569 N N . GLY A 1 188 ? -16.247 7.438 21.450 1.00 60.03 188 GLY A N 1
ATOM 1570 C CA . GLY A 1 188 ? -16.782 8.213 22.573 1.00 60.03 188 GLY A CA 1
ATOM 1571 C C . GLY A 1 188 ? -16.917 9.703 22.218 1.00 60.03 188 GLY A C 1
ATOM 1572 O O . GLY A 1 188 ? -16.413 10.171 21.205 1.00 60.03 188 GLY A O 1
ATOM 1573 N N . GLN A 1 189 ? -17.631 10.481 23.030 1.00 48.78 189 GLN A N 1
ATOM 1574 C CA . GLN A 1 189 ? -17.649 11.943 22.873 1.00 48.78 189 GLN A CA 1
ATOM 1575 C C . GLN A 1 189 ? -16.348 12.533 23.436 1.00 48.78 189 GLN A C 1
ATOM 1577 O O . GLN A 1 189 ? -16.372 13.191 24.469 1.00 48.78 189 GLN A O 1
ATOM 1582 N N . SER A 1 190 ? -15.211 12.220 22.818 1.00 42.44 190 SER A N 1
ATOM 1583 C CA . SER A 1 190 ? -13.963 12.952 23.030 1.00 42.44 190 SER A CA 1
ATOM 1584 C C . SER A 1 190 ? -14.099 14.309 22.330 1.00 42.44 190 SER A C 1
ATOM 1586 O O . SER A 1 190 ? -14.650 14.388 21.233 1.00 42.44 190 SER A O 1
ATOM 1588 N N . GLU A 1 191 ? -13.652 15.394 22.966 1.00 37.69 191 GLU A N 1
ATOM 1589 C CA . GLU A 1 191 ? -13.756 16.772 22.447 1.00 37.69 191 GLU A CA 1
ATOM 1590 C C . GLU A 1 191 ? -13.022 16.990 21.106 1.00 37.69 191 GLU A C 1
ATOM 1592 O O . GLU A 1 191 ? -13.181 18.043 20.494 1.00 37.69 191 GLU A O 1
ATOM 1597 N N . TYR A 1 192 ? -12.291 15.980 20.623 1.00 39.31 192 TYR A N 1
ATOM 1598 C CA . TYR A 1 192 ? -11.620 15.943 19.323 1.00 39.31 192 TYR A CA 1
ATOM 1599 C C . TYR A 1 192 ? -12.455 15.296 18.201 1.00 39.31 192 TYR A C 1
ATOM 1601 O O . TYR A 1 192 ? -12.003 15.249 17.067 1.00 39.31 192 TYR A O 1
ATOM 1609 N N . ALA A 1 193 ? -13.676 14.825 18.487 1.00 36.91 193 ALA A N 1
ATOM 1610 C CA . ALA A 1 193 ? -14.621 14.286 17.499 1.00 36.91 193 ALA A CA 1
ATOM 1611 C C . ALA A 1 193 ? -15.579 15.361 16.928 1.00 36.91 193 ALA A C 1
ATOM 1613 O O . ALA A 1 193 ? -16.772 15.095 16.737 1.00 36.91 193 ALA A O 1
ATOM 1614 N N . ARG A 1 194 ? -15.092 16.591 16.721 1.00 32.16 194 ARG A N 1
ATOM 1615 C CA . ARG A 1 194 ? -15.837 17.692 16.088 1.00 32.16 194 ARG A CA 1
ATOM 1616 C C . ARG A 1 194 ? -15.088 18.270 14.905 1.00 32.16 194 ARG A C 1
ATOM 1618 O O . ARG A 1 194 ? -13.903 18.610 15.098 1.00 32.16 194 ARG A O 1
#